Protein AF-A0AA96HN32-F1 (afdb_monomer)

Structure (mmCIF, N/CA/C/O backbone):
data_AF-A0AA96HN32-F1
#
_entry.id   AF-A0AA96HN32-F1
#
loop_
_atom_site.group_PDB
_atom_site.id
_atom_site.type_symbol
_atom_site.label_atom_id
_atom_site.label_alt_id
_atom_site.label_comp_id
_atom_site.label_asym_id
_atom_site.label_entity_id
_atom_site.label_seq_id
_atom_site.pdbx_PDB_ins_code
_atom_site.Cartn_x
_atom_site.Cartn_y
_atom_site.Cartn_z
_atom_site.occupancy
_atom_site.B_iso_or_equiv
_atom_site.auth_seq_id
_atom_site.auth_comp_id
_atom_site.auth_asym_id
_atom_site.auth_atom_id
_atom_site.pdbx_PDB_model_num
ATOM 1 N N . MET A 1 1 ? -43.476 42.395 48.789 1.00 44.59 1 MET A N 1
ATOM 2 C CA . MET A 1 1 ? -43.349 41.386 47.715 1.00 44.59 1 MET A CA 1
ATOM 3 C C . MET A 1 1 ? -42.045 40.641 47.962 1.00 44.59 1 MET A C 1
ATOM 5 O O . MET A 1 1 ? -41.005 41.231 47.731 1.00 44.59 1 MET A O 1
ATOM 9 N N . ASN A 1 2 ? -42.075 39.428 48.529 1.00 47.81 2 ASN A N 1
ATOM 10 C CA . ASN A 1 2 ? -40.858 38.637 48.766 1.00 47.81 2 ASN A CA 1
ATOM 11 C C . ASN A 1 2 ? -40.784 37.520 47.726 1.00 47.81 2 ASN A C 1
ATOM 13 O O . ASN A 1 2 ? -41.594 36.593 47.750 1.00 47.81 2 ASN A O 1
ATOM 17 N N . SER A 1 3 ? -39.818 37.618 46.816 1.00 58.84 3 SER A N 1
ATOM 18 C CA . SER A 1 3 ? -39.415 36.525 45.941 1.00 58.84 3 SER A CA 1
ATOM 19 C C . SER A 1 3 ? -38.747 35.440 46.789 1.00 58.84 3 SER A C 1
ATOM 21 O O . SER A 1 3 ? -37.700 35.650 47.400 1.00 58.84 3 SER A O 1
ATOM 23 N N . LYS A 1 4 ? -39.367 34.258 46.864 1.00 61.22 4 LYS A N 1
ATOM 24 C CA . LYS A 1 4 ? -38.695 33.054 47.363 1.00 61.22 4 LYS A CA 1
ATOM 25 C C . LYS A 1 4 ? -37.708 32.608 46.290 1.00 61.22 4 LYS A C 1
ATOM 27 O O . LYS A 1 4 ? -38.095 31.937 45.338 1.00 61.22 4 LYS A O 1
ATOM 32 N N . ASN A 1 5 ? -36.444 32.978 46.453 1.00 60.56 5 ASN A N 1
ATOM 33 C CA . ASN A 1 5 ? -35.358 32.385 45.686 1.00 60.56 5 ASN A CA 1
ATOM 34 C C . ASN A 1 5 ? -35.260 30.908 46.096 1.00 60.56 5 ASN A C 1
ATOM 36 O O . ASN A 1 5 ? -34.817 30.586 47.197 1.00 60.56 5 ASN A O 1
ATOM 40 N N . ARG A 1 6 ? -35.757 30.010 45.241 1.00 69.50 6 ARG A N 1
ATOM 41 C CA . ARG A 1 6 ? -35.546 28.567 45.381 1.00 69.50 6 ARG A CA 1
ATOM 42 C C . ARG A 1 6 ? -34.129 28.290 44.888 1.00 69.50 6 ARG A C 1
ATOM 44 O O . ARG A 1 6 ? -33.889 28.313 43.688 1.00 69.50 6 ARG A O 1
ATOM 51 N N . GLY A 1 7 ? -33.193 28.134 45.820 1.00 70.44 7 GLY A N 1
ATOM 52 C CA . GLY A 1 7 ? -31.840 27.678 45.509 1.00 70.44 7 GLY A CA 1
ATOM 53 C C . GLY A 1 7 ? -31.858 26.223 45.042 1.00 70.44 7 GLY A C 1
ATOM 54 O O . GLY A 1 7 ? -32.668 25.431 45.531 1.00 70.44 7 GLY A O 1
ATOM 55 N N . PHE A 1 8 ? -30.983 25.904 44.090 1.00 75.19 8 PHE A N 1
ATOM 56 C CA . PHE A 1 8 ? -30.781 24.553 43.571 1.00 75.19 8 PHE A CA 1
ATOM 57 C C . PHE A 1 8 ? -30.409 23.584 44.694 1.00 75.19 8 PHE A C 1
ATOM 59 O O . PHE A 1 8 ? -29.666 23.928 45.618 1.00 75.19 8 PHE A O 1
ATOM 66 N N . THR A 1 9 ? -30.949 22.370 44.628 1.00 87.69 9 THR A N 1
ATOM 67 C CA . THR A 1 9 ? -30.648 21.333 45.621 1.00 87.69 9 THR A CA 1
ATOM 68 C C . THR A 1 9 ? -29.316 20.653 45.298 1.00 87.69 9 THR A C 1
ATOM 70 O O . THR A 1 9 ? -28.934 20.529 44.137 1.00 87.69 9 THR A O 1
ATOM 73 N N . LEU A 1 10 ? -28.606 20.171 46.323 1.00 87.62 10 LEU A N 1
ATOM 74 C CA . LEU A 1 10 ? -27.352 19.418 46.155 1.00 87.62 10 LEU A CA 1
ATOM 75 C C . LEU A 1 10 ? -27.511 18.206 45.222 1.00 87.62 10 LEU A C 1
ATOM 77 O O . LEU A 1 10 ? -26.623 17.922 44.425 1.00 87.62 10 LEU A O 1
ATOM 81 N N . ILE A 1 11 ? -28.656 17.521 45.295 1.00 89.19 11 ILE A N 1
ATOM 82 C CA . ILE A 1 11 ? -28.941 16.357 44.449 1.00 89.19 11 ILE A CA 1
ATOM 83 C C . ILE A 1 11 ? -29.120 16.742 42.974 1.00 89.19 11 ILE A C 1
ATOM 85 O O . ILE A 1 11 ? -28.732 15.987 42.095 1.00 89.19 11 ILE A O 1
ATOM 89 N N . GLU A 1 12 ? -29.646 17.931 42.690 1.00 89.50 12 GLU A N 1
ATOM 90 C CA . GLU A 1 12 ? -29.871 18.422 41.328 1.00 89.50 12 GLU A CA 1
ATOM 91 C C . GLU A 1 12 ? -28.551 18.753 40.631 1.00 89.50 12 GLU A C 1
ATOM 93 O O . GLU A 1 12 ? -28.339 18.346 39.494 1.00 89.50 12 GLU A O 1
ATOM 98 N N . ILE A 1 13 ? -27.615 19.384 41.348 1.00 89.56 13 ILE A N 1
ATOM 99 C CA . ILE A 1 13 ? -26.257 19.602 40.834 1.00 89.56 13 ILE A CA 1
ATOM 100 C C . ILE A 1 13 ? -25.536 18.266 40.614 1.00 89.56 13 ILE A C 1
ATOM 102 O O . ILE A 1 13 ? -24.881 18.094 39.590 1.00 89.56 13 ILE A O 1
ATOM 106 N N . LEU A 1 14 ? -25.698 17.292 41.516 1.00 91.12 14 LEU A N 1
ATOM 107 C CA . LEU A 1 14 ? -25.101 15.964 41.353 1.00 91.12 14 LEU A CA 1
ATOM 108 C C . LEU A 1 14 ? -25.643 15.240 40.109 1.00 91.12 14 LEU A C 1
ATOM 110 O O . LEU A 1 14 ? -24.867 14.710 39.321 1.00 91.12 14 LEU A O 1
ATOM 114 N N . VAL A 1 15 ? -26.961 15.250 39.903 1.00 92.75 15 VAL A N 1
ATOM 115 C CA . VAL A 1 15 ? -27.600 14.614 38.740 1.00 92.75 15 VAL A CA 1
ATOM 116 C C . VAL A 1 15 ? -27.176 15.289 37.439 1.00 92.75 15 VAL A C 1
ATOM 118 O O . VAL A 1 15 ? -26.865 14.597 36.475 1.00 92.75 15 VAL A O 1
ATOM 121 N N . VAL A 1 16 ? -27.094 16.621 37.411 1.00 93.12 16 VAL A N 1
ATOM 122 C CA . VAL A 1 16 ? -26.610 17.357 36.235 1.00 93.12 16 VAL A CA 1
ATOM 123 C C . VAL A 1 16 ? -25.165 16.978 35.913 1.00 93.12 16 VAL A C 1
ATOM 125 O O . VAL A 1 16 ? -24.865 16.699 34.757 1.00 93.12 16 VAL A O 1
ATOM 128 N N . LEU A 1 17 ? -24.285 16.894 36.915 1.00 91.81 17 LEU A N 1
ATOM 129 C CA . LEU A 1 17 ? -22.895 16.476 36.707 1.00 91.81 17 LEU A CA 1
ATOM 130 C C . LEU A 1 17 ? -22.789 15.036 36.192 1.00 91.81 17 LEU A C 1
ATOM 132 O O . LEU A 1 17 ? -21.972 14.768 35.317 1.00 91.81 17 LEU A O 1
ATOM 136 N N . VAL A 1 18 ? -23.633 14.123 36.680 1.00 92.81 18 VAL A N 1
ATOM 137 C CA . VAL A 1 18 ? -23.678 12.736 36.192 1.00 92.81 18 VAL A CA 1
ATOM 138 C C . VAL A 1 18 ? -24.172 12.675 34.747 1.00 92.81 18 VAL A C 1
ATOM 140 O O . VAL A 1 18 ? -23.552 12.009 33.926 1.00 92.81 18 VAL A O 1
ATOM 143 N N . ILE A 1 19 ? -25.245 13.393 34.406 1.00 92.25 19 ILE A N 1
ATOM 144 C CA . ILE A 1 19 ? -25.786 13.408 33.039 1.00 92.25 19 ILE A CA 1
ATOM 145 C C . ILE A 1 19 ? -24.780 14.032 32.069 1.00 92.25 19 ILE A C 1
ATOM 147 O O . ILE A 1 19 ? -24.554 13.474 31.001 1.00 92.25 19 ILE A O 1
ATOM 151 N N . VAL A 1 20 ? -24.140 15.145 32.441 1.00 87.31 20 VAL A N 1
ATOM 152 C CA . VAL A 1 20 ? -23.091 15.772 31.623 1.00 87.31 20 VAL A CA 1
ATOM 153 C C . VAL A 1 20 ? -21.888 14.838 31.487 1.00 87.31 20 VAL A C 1
ATOM 155 O O . VAL A 1 20 ? -21.374 14.688 30.386 1.00 87.31 20 VAL A O 1
ATOM 158 N N . GLY A 1 21 ? -21.479 14.152 32.558 1.00 81.88 21 GLY A N 1
ATOM 159 C CA . GLY A 1 21 ? -20.391 13.173 32.511 1.00 81.88 21 GLY A CA 1
ATOM 160 C C . GLY A 1 21 ? -20.678 11.999 31.572 1.00 81.88 21 GLY A C 1
ATOM 161 O O . GLY A 1 21 ? -19.826 11.642 30.765 1.00 81.88 21 GLY A O 1
ATOM 162 N N . ILE A 1 22 ? -21.891 11.440 31.620 1.00 85.50 22 ILE A N 1
ATOM 163 C CA . ILE A 1 22 ? -22.312 10.350 30.727 1.00 85.50 22 ILE A CA 1
ATOM 164 C C . ILE A 1 22 ? -22.452 10.851 29.282 1.00 85.50 22 ILE A C 1
ATOM 166 O O . ILE A 1 22 ? -22.028 10.164 28.358 1.00 85.50 22 ILE A O 1
ATOM 170 N N . ALA A 1 23 ? -23.005 12.050 29.075 1.00 78.19 23 ALA A N 1
ATOM 171 C CA . ALA A 1 23 ? -23.177 12.628 27.745 1.00 78.19 23 ALA A CA 1
ATOM 1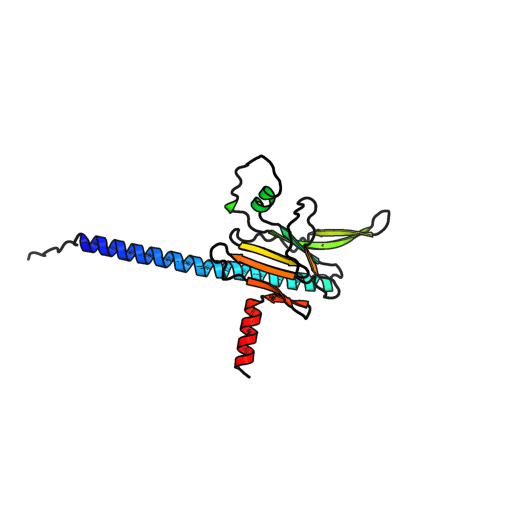72 C C . ALA A 1 23 ? -21.832 12.941 27.070 1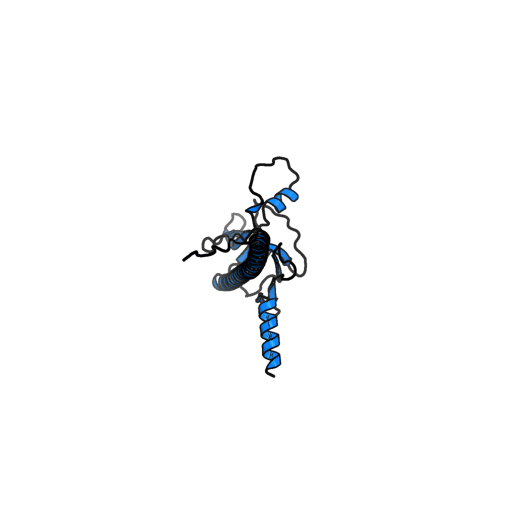.00 78.19 23 ALA A C 1
ATOM 174 O O . ALA A 1 23 ? -21.655 12.634 25.896 1.00 78.19 23 ALA A O 1
ATOM 175 N N . VAL A 1 24 ? -20.874 13.504 27.814 1.00 74.88 24 VAL A N 1
ATOM 176 C CA . VAL A 1 24 ? -19.521 13.784 27.311 1.00 74.88 24 VAL A CA 1
ATOM 177 C C . VAL A 1 24 ? -18.750 12.482 27.080 1.00 74.88 24 VAL A C 1
ATOM 179 O O . VAL A 1 24 ? -18.162 12.317 26.017 1.00 74.88 24 VAL A O 1
ATOM 182 N N . GLY A 1 25 ? -18.807 11.529 28.018 1.00 66.12 25 GLY A N 1
ATOM 183 C CA . GLY A 1 25 ? -18.140 10.231 27.872 1.00 66.12 25 GLY A CA 1
ATOM 184 C C . GLY A 1 25 ? -18.670 9.401 26.696 1.00 66.12 25 GLY A C 1
ATOM 185 O O . GLY A 1 25 ? -17.885 8.792 25.976 1.00 66.12 25 GLY A O 1
ATOM 186 N N . GLY A 1 26 ? -19.986 9.418 26.458 1.00 59.91 26 GLY A N 1
ATOM 187 C CA . GLY A 1 26 ? -20.601 8.743 25.312 1.00 59.91 26 GLY A CA 1
ATOM 188 C C . GLY A 1 26 ? -20.293 9.411 23.968 1.00 59.91 26 GLY A C 1
ATOM 189 O O . GLY A 1 26 ? -20.083 8.716 22.978 1.00 59.91 26 GLY A O 1
ATOM 190 N N . ALA A 1 27 ? -20.215 10.746 23.929 1.00 58.38 27 ALA A N 1
ATOM 191 C CA . ALA A 1 27 ? -19.908 11.485 22.703 1.00 58.38 27 ALA A CA 1
ATOM 192 C C . ALA A 1 27 ? -18.464 11.261 22.218 1.00 58.38 27 ALA A C 1
ATOM 194 O O . ALA A 1 27 ? -18.245 11.115 21.020 1.00 58.38 27 ALA A O 1
ATOM 195 N N . SER A 1 28 ? -17.484 11.185 23.126 1.00 51.72 28 SER A N 1
ATOM 196 C CA . SER A 1 28 ? -16.079 10.953 22.754 1.00 51.72 28 SER A CA 1
ATOM 197 C C . SER A 1 28 ? -15.832 9.566 22.149 1.00 51.72 28 SER A C 1
ATOM 199 O O . SER A 1 28 ? -15.056 9.451 21.206 1.00 51.72 28 SER A O 1
ATOM 201 N N . ALA A 1 29 ? -16.514 8.526 22.640 1.00 53.00 29 ALA A N 1
ATOM 202 C CA . ALA A 1 29 ? -16.377 7.169 22.106 1.00 53.00 29 ALA A CA 1
ATOM 203 C C . ALA A 1 29 ? -16.947 7.030 20.680 1.00 53.00 29 ALA A C 1
ATOM 205 O O . ALA A 1 29 ? -16.361 6.339 19.856 1.00 53.00 29 ALA A O 1
ATOM 206 N N . MET A 1 30 ? -18.049 7.722 20.362 1.00 49.34 30 MET A N 1
ATOM 207 C CA . MET A 1 30 ? -18.636 7.715 19.011 1.00 49.34 30 MET A CA 1
ATOM 208 C C . MET A 1 30 ? -17.793 8.469 17.976 1.00 49.34 30 MET A C 1
ATOM 210 O O . MET A 1 30 ? -17.766 8.070 16.818 1.00 49.34 30 MET A O 1
ATOM 214 N N . ILE A 1 31 ? -17.110 9.545 18.376 1.00 51.44 31 ILE A N 1
ATOM 215 C CA . ILE A 1 31 ? -16.266 10.332 17.464 1.00 51.44 31 ILE A CA 1
ATOM 216 C C . ILE A 1 31 ? -15.002 9.547 17.084 1.00 51.44 31 ILE A C 1
ATOM 218 O O . ILE A 1 31 ? -14.625 9.550 15.923 1.00 51.44 31 ILE A O 1
ATOM 222 N N . SER A 1 32 ? -14.395 8.816 18.026 1.00 53.44 32 SER A N 1
ATOM 223 C CA . SER A 1 32 ? -13.154 8.066 17.771 1.00 53.44 32 SER A CA 1
ATOM 224 C C . SER A 1 32 ? -13.314 6.866 16.826 1.00 53.44 32 SER A C 1
ATOM 226 O O . SER A 1 32 ? -12.342 6.494 16.175 1.00 53.44 32 SER A O 1
ATOM 228 N N . VAL A 1 33 ? -14.489 6.230 16.773 1.00 56.84 33 VAL A N 1
ATOM 229 C CA . VAL A 1 33 ? -14.729 5.059 15.902 1.00 56.84 33 VAL A CA 1
ATOM 230 C C . VAL A 1 33 ? -15.011 5.490 14.459 1.00 56.84 33 VAL A C 1
ATOM 232 O O . VAL A 1 33 ? -14.485 4.899 13.530 1.00 56.84 33 VAL A O 1
ATOM 235 N N . GLY A 1 34 ? -15.776 6.568 14.254 1.00 61.69 34 GLY A N 1
ATOM 236 C CA . GLY A 1 34 ? -16.037 7.071 12.899 1.00 61.69 34 GLY A CA 1
ATOM 237 C C . GLY A 1 34 ? -14.806 7.680 12.216 1.00 61.69 34 GLY A C 1
ATOM 238 O O . GLY A 1 34 ? -14.660 7.556 11.007 1.00 61.69 34 GLY A O 1
ATOM 239 N N . ASP A 1 35 ? -13.922 8.316 12.989 1.00 71.62 35 ASP A N 1
ATOM 240 C CA . ASP A 1 35 ? -12.677 8.917 12.483 1.00 71.62 35 ASP A CA 1
ATOM 241 C C . ASP A 1 35 ? -11.679 7.838 12.027 1.00 71.62 35 ASP A C 1
ATOM 243 O O . ASP A 1 35 ? -11.042 7.964 10.989 1.00 71.62 35 ASP A O 1
ATOM 247 N N . SER A 1 36 ? -11.616 6.720 12.753 1.00 72.44 36 SER A N 1
ATOM 248 C CA . SER A 1 36 ? -10.669 5.637 12.471 1.00 72.44 36 SER A CA 1
ATOM 249 C C . SER A 1 36 ? -11.037 4.779 11.264 1.00 72.44 36 SER A C 1
ATOM 251 O O . SER A 1 36 ? -10.171 4.475 10.446 1.00 72.44 36 SER A O 1
ATOM 253 N N . GLU A 1 37 ? -12.314 4.423 11.104 1.00 80.94 37 GLU A N 1
ATOM 254 C CA . GLU A 1 37 ? -12.792 3.739 9.894 1.00 80.94 37 GLU A CA 1
ATOM 255 C C . GLU A 1 37 ? -12.519 4.594 8.646 1.00 80.94 37 GLU A C 1
ATOM 257 O O . GLU A 1 37 ? -12.086 4.088 7.607 1.00 80.94 37 GLU A O 1
ATOM 262 N N . GLN A 1 38 ? -12.706 5.912 8.769 1.00 85.12 38 GLN A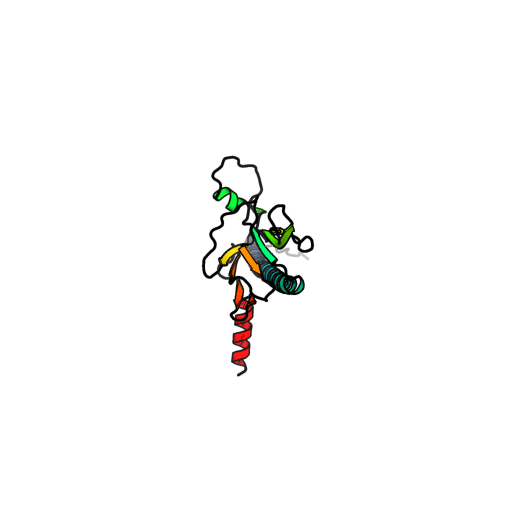 N 1
ATOM 263 C CA . GLN A 1 38 ? -12.395 6.853 7.705 1.00 85.12 38 GLN A CA 1
ATOM 264 C C . GLN A 1 38 ? -10.886 6.923 7.417 1.00 85.12 38 GLN A C 1
ATOM 266 O O . GLN A 1 38 ? -10.505 6.869 6.250 1.00 85.12 38 GLN A O 1
ATOM 271 N N . GLU A 1 39 ? -10.029 6.993 8.439 1.00 86.12 39 GLU A N 1
ATOM 272 C CA . GLU A 1 39 ? -8.568 6.997 8.276 1.00 86.12 39 GLU A CA 1
ATOM 273 C C . GLU A 1 39 ? -8.064 5.744 7.544 1.00 86.12 39 GLU A C 1
ATOM 275 O O . GLU A 1 39 ? -7.287 5.856 6.591 1.00 86.12 39 GLU A O 1
ATOM 280 N N . VAL A 1 40 ? -8.532 4.552 7.933 1.00 92.25 40 VAL A N 1
ATOM 281 C CA . VAL A 1 40 ? -8.173 3.295 7.252 1.00 92.25 40 VAL A CA 1
ATOM 282 C C . VAL A 1 40 ? -8.658 3.314 5.809 1.00 92.25 40 VAL A C 1
ATOM 284 O O . VAL A 1 40 ? -7.885 3.024 4.896 1.00 92.25 40 VAL A O 1
ATOM 287 N N . ALA A 1 41 ? -9.915 3.700 5.577 1.00 93.00 41 ALA A N 1
ATOM 288 C CA . ALA A 1 41 ? -10.469 3.795 4.233 1.00 93.00 41 ALA A CA 1
ATOM 289 C C . ALA A 1 41 ? -9.675 4.774 3.351 1.00 93.00 41 ALA A C 1
ATOM 291 O O . ALA A 1 41 ? -9.468 4.509 2.166 1.00 93.00 41 ALA A O 1
ATOM 292 N N . GLU A 1 42 ? -9.205 5.896 3.898 1.00 93.50 42 GLU A N 1
ATOM 293 C CA . GLU A 1 42 ? -8.343 6.843 3.187 1.00 93.50 42 GLU A CA 1
ATOM 294 C C . GLU A 1 42 ? -7.012 6.193 2.777 1.00 93.50 42 GLU A C 1
ATOM 296 O O . GLU A 1 42 ? -6.621 6.317 1.613 1.00 93.50 42 GLU A O 1
ATOM 301 N N . GLN A 1 43 ? -6.364 5.431 3.669 1.00 95.25 43 GLN A N 1
ATOM 302 C CA . GLN A 1 43 ? -5.124 4.712 3.339 1.00 95.25 43 GLN A CA 1
ATOM 303 C C . GLN A 1 43 ? -5.337 3.606 2.297 1.00 95.25 43 GLN A C 1
ATOM 305 O O . GLN A 1 43 ? -4.545 3.488 1.359 1.00 95.25 43 GLN A O 1
ATOM 310 N N . VAL A 1 44 ? -6.419 2.833 2.414 1.00 97.00 44 VAL A N 1
ATOM 311 C CA . VAL A 1 44 ? -6.759 1.757 1.469 1.00 97.00 44 VAL A CA 1
ATOM 312 C C . VAL A 1 44 ? -7.041 2.326 0.077 1.00 97.00 44 VAL A C 1
ATOM 314 O O . VAL A 1 44 ? -6.496 1.839 -0.916 1.00 97.00 44 VAL A O 1
ATOM 317 N N . ASN A 1 45 ? -7.836 3.398 -0.016 1.00 96.00 45 ASN A N 1
ATOM 318 C CA . ASN A 1 45 ? -8.100 4.067 -1.293 1.00 96.00 45 ASN A CA 1
ATOM 319 C C . ASN A 1 45 ? -6.815 4.645 -1.900 1.00 96.00 45 ASN A C 1
ATOM 321 O O . ASN A 1 45 ? -6.594 4.500 -3.103 1.00 96.00 45 ASN A O 1
ATOM 325 N N . ALA A 1 46 ? -5.968 5.285 -1.088 1.00 95.00 46 ALA A N 1
ATOM 326 C CA . ALA A 1 46 ? -4.714 5.859 -1.558 1.00 95.00 46 ALA A CA 1
ATOM 327 C C . ALA A 1 46 ? -3.773 4.781 -2.112 1.00 95.00 46 ALA A C 1
ATOM 329 O O . ALA A 1 46 ? -3.300 4.916 -3.241 1.00 95.00 46 ALA A O 1
ATOM 330 N N . LEU A 1 47 ? -3.533 3.693 -1.367 1.00 97.00 47 LEU A N 1
ATOM 331 C CA . LEU A 1 47 ? -2.636 2.633 -1.829 1.00 97.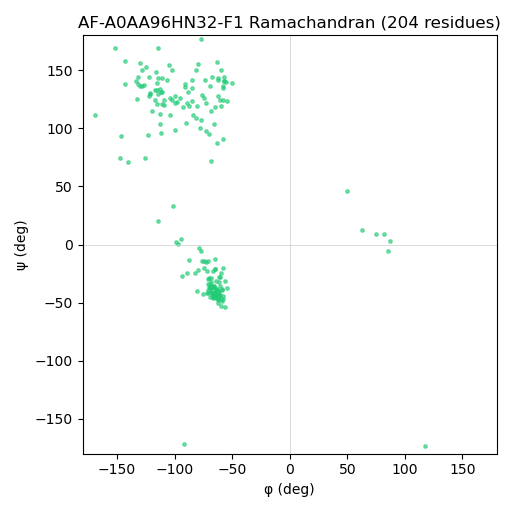00 47 LEU A CA 1
ATOM 332 C C . LEU A 1 47 ? -3.192 1.911 -3.063 1.00 97.00 47 LEU A C 1
ATOM 334 O O . LEU A 1 47 ? -2.419 1.588 -3.965 1.00 97.00 47 LEU A O 1
ATOM 338 N N . THR A 1 48 ? -4.512 1.717 -3.147 1.00 97.19 48 THR A N 1
ATOM 339 C CA . THR A 1 48 ? -5.169 1.162 -4.344 1.00 97.19 48 THR A CA 1
ATOM 340 C C . THR A 1 48 ? -4.899 2.047 -5.562 1.00 97.19 48 THR A C 1
ATOM 342 O O . THR A 1 48 ? -4.344 1.571 -6.549 1.00 97.19 48 THR A O 1
ATOM 345 N N . ALA A 1 49 ? -5.178 3.352 -5.466 1.00 95.75 49 ALA A N 1
ATOM 346 C CA . ALA A 1 49 ? -4.978 4.295 -6.567 1.00 95.75 49 ALA A CA 1
ATOM 347 C C . ALA A 1 49 ? -3.502 4.413 -6.988 1.00 95.75 49 ALA A C 1
ATOM 349 O O . ALA A 1 49 ? -3.194 4.471 -8.179 1.00 95.75 49 ALA A O 1
ATOM 350 N N . TYR A 1 50 ? -2.567 4.418 -6.032 1.00 96.19 50 TYR A N 1
ATOM 351 C CA . TYR A 1 50 ? -1.139 4.407 -6.355 1.00 96.19 50 TYR A CA 1
ATOM 352 C C . TYR A 1 50 ? -0.697 3.100 -7.017 1.00 96.19 50 TYR A C 1
ATOM 354 O O . TYR A 1 50 ? 0.141 3.141 -7.915 1.00 96.19 50 TYR A O 1
ATOM 362 N N . SER A 1 51 ? -1.269 1.963 -6.617 1.00 97.00 51 SER A N 1
ATOM 363 C CA . SER A 1 51 ? -0.980 0.659 -7.225 1.00 97.00 51 SER A CA 1
ATOM 364 C C . SER A 1 51 ? -1.498 0.572 -8.655 1.00 97.00 51 SER A C 1
ATOM 366 O O . SER A 1 51 ? -0.770 0.125 -9.539 1.00 97.00 51 SER A O 1
ATOM 368 N N . GLU A 1 52 ? -2.715 1.053 -8.908 1.00 95.81 52 GLU A N 1
ATOM 369 C CA . GLU A 1 52 ? -3.264 1.180 -10.262 1.00 95.81 52 GLU A CA 1
ATOM 370 C C . GLU A 1 52 ? -2.369 2.077 -11.123 1.00 95.81 52 GLU A C 1
ATOM 372 O O . GLU A 1 52 ? -1.948 1.685 -12.211 1.00 95.81 52 GLU A O 1
ATOM 377 N N . HIS A 1 53 ? -1.986 3.247 -10.601 1.00 95.75 53 HIS A N 1
ATOM 378 C CA . HIS A 1 53 ? -1.096 4.161 -11.308 1.00 95.75 53 HIS A CA 1
ATOM 379 C C . HIS A 1 53 ? 0.278 3.538 -11.601 1.00 95.75 53 HIS A C 1
ATOM 381 O O . HIS A 1 53 ? 0.815 3.699 -12.697 1.00 95.75 53 HIS A O 1
ATOM 387 N N . ALA A 1 54 ? 0.848 2.799 -10.650 1.00 95.81 54 ALA A N 1
ATOM 388 C CA . ALA A 1 54 ? 2.099 2.075 -10.836 1.00 95.81 54 ALA A CA 1
ATOM 389 C C . ALA A 1 54 ? 1.980 0.983 -11.909 1.00 95.81 54 ALA A C 1
ATOM 391 O O . ALA A 1 54 ? 2.881 0.843 -12.737 1.00 95.81 54 ALA A O 1
ATOM 392 N N . ALA A 1 55 ? 0.867 0.246 -11.947 1.00 95.94 55 ALA A N 1
ATOM 393 C CA . ALA A 1 55 ? 0.601 -0.742 -12.988 1.00 95.94 55 ALA A CA 1
ATOM 394 C C . ALA A 1 55 ? 0.516 -0.091 -14.380 1.00 95.94 55 ALA A C 1
ATOM 396 O O . ALA A 1 55 ? 1.172 -0.541 -15.322 1.00 95.94 55 ALA A O 1
ATOM 397 N N . GLU A 1 56 ? -0.221 1.016 -14.504 1.00 95.62 56 GLU A N 1
ATOM 398 C CA . GLU A 1 56 ? -0.305 1.794 -15.745 1.00 95.62 56 GLU A CA 1
ATOM 399 C C . GLU A 1 56 ? 1.068 2.303 -16.188 1.00 95.62 56 GLU A C 1
ATOM 401 O O . GLU A 1 56 ? 1.455 2.167 -17.352 1.00 95.62 56 GLU A O 1
ATOM 406 N N . MET A 1 57 ? 1.832 2.872 -15.257 1.00 94.94 57 MET A N 1
ATOM 407 C CA . MET A 1 57 ? 3.160 3.400 -15.534 1.00 94.94 57 MET A CA 1
ATOM 408 C C . MET A 1 57 ? 4.137 2.301 -15.949 1.00 94.94 57 MET A C 1
ATOM 410 O O . MET A 1 57 ? 4.931 2.537 -16.861 1.00 94.94 57 MET A O 1
ATOM 414 N N . ALA A 1 58 ? 4.064 1.100 -15.368 1.00 96.00 58 ALA A N 1
ATOM 415 C CA . ALA A 1 58 ? 4.888 -0.034 -15.786 1.00 96.00 58 ALA A CA 1
ATOM 416 C C . ALA A 1 58 ? 4.633 -0.412 -17.256 1.00 96.00 58 ALA A C 1
ATOM 418 O O . ALA A 1 58 ? 5.571 -0.606 -18.035 1.00 96.00 58 ALA A O 1
ATOM 419 N N . VAL A 1 59 ? 3.361 -0.432 -17.666 1.00 95.94 59 VAL A N 1
ATOM 420 C CA . VAL A 1 59 ? 2.949 -0.681 -19.057 1.00 95.94 59 VAL A CA 1
ATOM 421 C C . VAL A 1 59 ? 3.411 0.446 -19.990 1.00 95.94 59 VAL A C 1
ATOM 423 O O . VAL A 1 59 ? 3.954 0.183 -21.063 1.00 95.94 59 VAL A O 1
ATOM 426 N N . ILE A 1 60 ? 3.225 1.709 -19.591 1.00 95.06 60 ILE A N 1
ATOM 427 C CA . ILE A 1 60 ? 3.570 2.889 -20.403 1.00 95.06 60 ILE A CA 1
ATOM 428 C C . ILE A 1 60 ? 5.084 3.011 -20.605 1.00 95.06 60 ILE A C 1
ATOM 430 O O . ILE A 1 60 ? 5.544 3.317 -21.708 1.00 95.06 60 ILE A O 1
ATOM 434 N N . THR A 1 61 ? 5.859 2.821 -19.539 1.00 92.56 61 THR A N 1
ATOM 435 C CA . THR A 1 61 ? 7.315 3.019 -19.550 1.00 92.56 61 THR A CA 1
ATOM 436 C C . THR A 1 61 ? 8.065 1.813 -20.098 1.00 92.56 61 THR A C 1
ATOM 438 O O . THR A 1 61 ? 9.177 1.967 -20.602 1.00 92.56 61 THR A O 1
ATOM 441 N N . GLY A 1 62 ? 7.468 0.620 -20.032 1.00 93.69 62 GLY A N 1
ATOM 442 C CA . GLY A 1 62 ? 8.168 -0.618 -20.346 1.00 93.69 62 GLY A CA 1
ATOM 443 C C . GLY A 1 62 ? 9.135 -1.067 -19.243 1.00 93.69 62 GLY A C 1
ATOM 444 O O . GLY A 1 62 ? 9.918 -1.989 -19.477 1.00 93.69 62 GLY A O 1
ATOM 445 N N . GLU A 1 63 ? 9.112 -0.428 -18.069 1.00 93.56 63 GLU A N 1
ATOM 446 C CA . GLU A 1 63 ? 9.971 -0.736 -16.923 1.00 93.56 63 GLU A CA 1
ATOM 447 C C . GLU A 1 63 ? 9.122 -1.308 -15.775 1.00 93.56 63 GLU A C 1
ATOM 449 O O . GLU A 1 63 ? 8.075 -0.744 -15.463 1.00 93.56 63 GLU A O 1
ATOM 454 N N . PRO A 1 64 ? 9.537 -2.406 -15.118 1.00 96.00 64 PRO A N 1
ATOM 455 C CA . PRO A 1 64 ? 8.859 -2.872 -13.914 1.00 96.00 64 PRO A CA 1
ATOM 456 C C . PRO A 1 64 ? 8.843 -1.799 -12.824 1.00 96.00 64 PRO A C 1
ATOM 458 O O . PRO A 1 64 ? 9.870 -1.168 -12.553 1.00 96.00 64 PRO A O 1
ATOM 461 N N . ILE A 1 65 ? 7.698 -1.639 -12.167 1.00 97.00 65 ILE A N 1
ATOM 462 C CA . ILE A 1 65 ? 7.534 -0.780 -10.991 1.00 97.00 65 ILE A CA 1
ATOM 463 C C . ILE A 1 65 ? 7.296 -1.670 -9.778 1.00 97.00 65 ILE A C 1
ATOM 465 O O . ILE A 1 65 ? 6.672 -2.718 -9.880 1.00 97.00 65 ILE A O 1
ATOM 469 N N . GLY A 1 66 ? 7.838 -1.294 -8.630 1.00 96.56 66 GLY A N 1
ATOM 470 C CA . GLY A 1 66 ? 7.806 -2.088 -7.417 1.00 96.56 66 GLY A CA 1
ATOM 471 C C . GLY A 1 66 ? 7.372 -1.267 -6.214 1.00 96.56 66 GLY A C 1
ATOM 472 O O . GLY A 1 66 ? 7.830 -0.137 -6.031 1.00 96.56 66 GLY A O 1
ATOM 473 N N . LEU A 1 67 ? 6.521 -1.866 -5.386 1.00 96.38 67 LEU A N 1
ATOM 474 C CA . LEU A 1 67 ? 6.111 -1.333 -4.094 1.00 96.38 67 LEU A CA 1
ATOM 475 C C . LEU A 1 67 ? 7.076 -1.827 -3.016 1.00 96.38 67 LEU A C 1
ATOM 477 O O . LEU A 1 67 ? 7.244 -3.031 -2.805 1.00 96.38 67 LEU A O 1
ATOM 481 N N . VAL A 1 68 ? 7.698 -0.884 -2.321 1.00 93.94 68 VAL A N 1
ATOM 482 C CA . VAL A 1 68 ? 8.502 -1.142 -1.128 1.00 93.94 68 VAL A CA 1
ATOM 483 C C . VAL A 1 68 ? 7.649 -0.815 0.090 1.00 93.94 68 VAL A C 1
ATOM 485 O O . VAL A 1 68 ? 7.123 0.291 0.183 1.00 93.94 68 VAL A O 1
ATOM 488 N N . LEU A 1 69 ? 7.557 -1.760 1.025 1.00 92.12 69 LEU A N 1
ATOM 489 C CA . LEU A 1 69 ? 6.909 -1.581 2.323 1.00 92.12 69 LEU A CA 1
ATOM 490 C C . LEU A 1 69 ? 7.968 -1.600 3.421 1.00 92.12 69 LEU A C 1
ATOM 492 O O . LEU A 1 69 ? 8.830 -2.481 3.458 1.00 92.12 69 LEU A O 1
ATOM 496 N N . MET A 1 70 ? 7.908 -0.614 4.305 1.00 88.44 70 MET A N 1
ATOM 497 C CA . MET A 1 70 ? 8.839 -0.434 5.407 1.00 88.44 70 MET A CA 1
ATOM 498 C C . MET A 1 70 ? 8.048 -0.492 6.716 1.00 88.44 70 MET A C 1
ATOM 500 O O . MET A 1 70 ? 7.205 0.378 6.951 1.00 88.44 70 MET A O 1
ATOM 504 N N . PRO A 1 71 ? 8.289 -1.509 7.566 1.00 86.50 71 PRO A N 1
ATOM 505 C CA . PRO A 1 71 ? 7.607 -1.607 8.848 1.00 86.50 71 PRO A CA 1
ATOM 506 C C . PRO A 1 71 ? 7.969 -0.422 9.749 1.00 86.50 71 PRO A C 1
ATOM 508 O O . PRO A 1 71 ? 9.047 0.158 9.586 1.00 86.50 71 PRO A O 1
ATOM 511 N N . PRO A 1 72 ? 7.128 -0.083 10.735 1.00 83.44 72 PRO A N 1
ATOM 512 C CA . PRO A 1 72 ? 7.448 0.961 11.701 1.00 83.44 72 PRO A CA 1
ATOM 513 C C . PRO A 1 72 ? 8.732 0.632 12.481 1.00 83.44 72 PRO A C 1
ATOM 515 O O . PRO A 1 72 ? 9.069 -0.535 12.696 1.00 83.44 72 PRO A O 1
ATOM 518 N N . LYS A 1 73 ? 9.480 1.655 12.920 1.00 68.94 73 LYS A N 1
ATOM 519 C CA . LYS A 1 73 ? 10.831 1.454 13.491 1.00 68.94 73 LYS A CA 1
ATOM 520 C C . LYS A 1 73 ? 10.851 0.596 14.753 1.00 68.94 73 LYS A C 1
ATOM 522 O O . LYS A 1 73 ? 11.803 -0.149 14.937 1.00 68.94 73 LYS A O 1
ATOM 527 N N . TRP A 1 74 ? 9.809 0.637 15.585 1.00 65.94 74 TRP A N 1
ATOM 528 C CA . TRP A 1 74 ? 9.7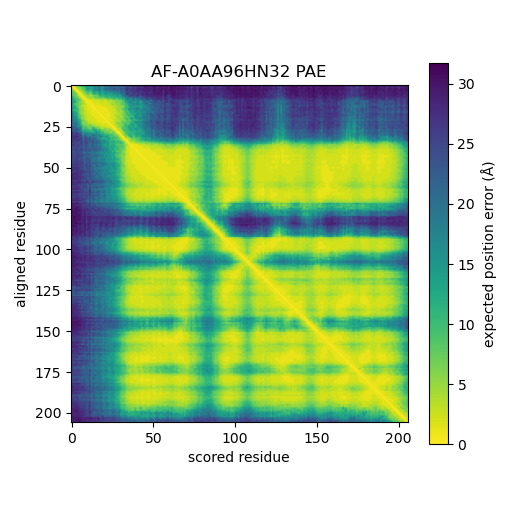28 -0.225 16.771 1.00 65.94 74 TRP A CA 1
ATOM 529 C C . TRP A 1 74 ? 9.737 -1.716 16.396 1.00 65.94 74 TRP A C 1
ATOM 531 O O . TRP A 1 74 ? 10.382 -2.513 17.068 1.00 65.94 74 TRP A O 1
ATOM 541 N N . ARG A 1 75 ? 9.114 -2.085 15.268 1.00 68.25 75 ARG A N 1
ATOM 542 C CA . ARG A 1 75 ? 9.135 -3.453 14.734 1.00 68.25 75 ARG A CA 1
ATOM 543 C C . ARG A 1 75 ? 10.508 -3.829 14.180 1.00 68.25 75 ARG A C 1
ATOM 545 O O . ARG A 1 75 ? 10.883 -4.992 14.223 1.00 68.25 75 ARG A O 1
ATOM 552 N N . GLN A 1 76 ? 11.268 -2.853 13.683 1.00 62.41 76 GLN A N 1
ATOM 553 C CA . GLN A 1 76 ? 12.652 -3.055 13.240 1.00 62.41 76 GLN A CA 1
ATOM 554 C C . GLN A 1 76 ? 13.592 -3.272 14.442 1.00 62.41 76 GLN A C 1
ATOM 556 O O . GLN A 1 76 ? 14.430 -4.168 14.414 1.00 62.41 76 GLN A O 1
ATOM 561 N N . GLU A 1 77 ? 13.414 -2.501 15.520 1.00 60.47 77 GLU A N 1
ATOM 562 C CA . GLU A 1 77 ? 14.202 -2.599 16.760 1.00 60.47 77 GLU A CA 1
ATOM 563 C C . GLU A 1 77 ? 13.908 -3.881 17.563 1.00 60.47 77 GLU A C 1
ATOM 565 O O . GLU A 1 77 ? 14.798 -4.400 18.230 1.00 60.47 77 GLU A O 1
ATOM 570 N N . GLU A 1 78 ? 12.696 -4.446 17.479 1.00 59.06 78 GLU A N 1
ATOM 571 C CA . GLU A 1 78 ? 12.410 -5.789 18.018 1.00 59.06 78 GLU A CA 1
ATOM 572 C C . GLU A 1 78 ? 13.157 -6.907 17.265 1.00 59.06 78 GLU A C 1
ATOM 574 O O . GLU A 1 78 ? 13.381 -7.984 17.822 1.00 59.06 78 GLU A O 1
ATOM 579 N N . MET A 1 79 ? 13.554 -6.660 16.011 1.00 55.84 79 MET A N 1
ATOM 580 C CA . MET A 1 79 ? 14.236 -7.628 15.146 1.00 55.84 79 MET A CA 1
ATOM 581 C C . MET A 1 79 ? 15.770 -7.531 15.201 1.00 55.84 79 MET A C 1
ATOM 583 O O . MET A 1 79 ? 16.450 -8.538 14.990 1.00 55.84 79 MET A O 1
ATOM 587 N N . GLU A 1 80 ? 16.324 -6.356 15.507 1.00 53.56 80 GLU A N 1
ATOM 588 C CA . GLU A 1 80 ? 17.751 -6.150 15.770 1.00 53.56 80 GLU A CA 1
ATOM 589 C C . GLU A 1 80 ? 17.993 -6.099 17.290 1.00 53.56 80 GLU A C 1
ATOM 591 O O . GLU A 1 80 ? 17.797 -5.068 17.926 1.00 53.56 80 GLU A O 1
ATOM 596 N N . GLU A 1 81 ? 18.433 -7.205 17.908 1.00 66.62 81 GLU A N 1
ATOM 597 C CA . GLU A 1 81 ? 18.859 -7.206 19.321 1.00 66.62 81 GLU A CA 1
ATOM 598 C C . GLU A 1 81 ? 20.011 -6.192 19.559 1.00 66.62 81 GLU A C 1
ATOM 600 O O . GLU A 1 81 ? 21.174 -6.566 19.431 1.00 66.62 81 GLU A O 1
ATOM 605 N N . ALA A 1 82 ? 19.740 -4.923 19.911 1.00 50.75 82 ALA A N 1
ATOM 606 C CA . ALA A 1 82 ? 20.747 -3.981 20.445 1.00 50.75 82 ALA A CA 1
ATOM 607 C C . ALA A 1 82 ? 20.126 -2.682 21.010 1.00 50.75 82 ALA A C 1
ATOM 609 O O . ALA A 1 82 ? 19.543 -1.870 20.305 1.00 50.75 82 ALA A O 1
ATOM 610 N N . GLU A 1 83 ? 20.155 -2.448 22.323 1.00 49.81 83 GLU A N 1
ATOM 611 C CA . GLU A 1 83 ? 21.286 -1.903 23.111 1.00 49.81 83 GLU A CA 1
ATOM 612 C C . GLU A 1 83 ? 21.428 -0.371 23.186 1.00 49.81 83 GLU A C 1
ATOM 614 O O . GLU A 1 83 ? 22.177 0.098 24.042 1.00 49.81 83 GLU A O 1
ATOM 619 N N . GLU A 1 84 ? 20.643 0.449 22.481 1.00 51.16 84 GLU A N 1
ATOM 620 C CA . GLU A 1 84 ? 20.637 1.888 22.801 1.00 51.16 84 GLU A CA 1
ATOM 621 C C . GLU A 1 84 ? 19.268 2.544 22.596 1.00 51.16 84 GLU A C 1
ATOM 623 O O . GLU A 1 84 ? 18.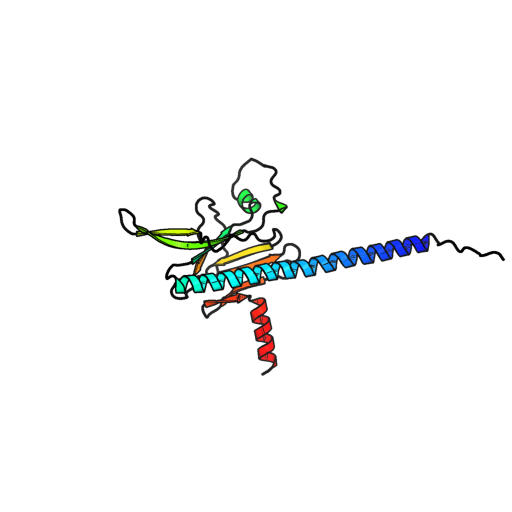933 3.034 21.522 1.00 51.16 84 GLU A O 1
ATOM 628 N N . LYS A 1 85 ? 18.476 2.601 23.678 1.00 47.97 85 LYS A N 1
ATOM 629 C CA . LYS A 1 85 ? 17.256 3.416 23.753 1.00 47.97 85 LYS A CA 1
ATOM 630 C C . LYS A 1 85 ? 17.618 4.897 23.619 1.00 47.97 85 LYS A C 1
ATOM 632 O O . LYS A 1 85 ? 17.814 5.587 24.621 1.00 47.97 85 LYS A O 1
ATOM 637 N N . ARG A 1 86 ? 17.693 5.409 22.392 1.00 50.50 86 ARG A N 1
ATOM 638 C CA . ARG A 1 86 ? 17.420 6.827 22.155 1.00 50.50 86 ARG A CA 1
ATOM 639 C C . ARG A 1 86 ? 15.931 7.047 22.372 1.00 50.50 86 ARG A C 1
ATOM 641 O O . ARG A 1 86 ? 15.115 6.245 21.941 1.00 50.50 86 ARG A O 1
ATOM 648 N N . GLU A 1 87 ? 15.604 8.130 23.063 1.00 52.66 87 GLU A N 1
ATOM 649 C CA . GLU A 1 87 ? 14.241 8.607 23.290 1.00 52.66 87 GLU A CA 1
ATOM 650 C C . GLU A 1 87 ? 13.650 9.091 21.953 1.00 52.66 87 GLU A C 1
ATOM 652 O O . GLU A 1 87 ? 13.572 10.284 21.673 1.00 52.66 87 GLU A O 1
ATOM 657 N N . PHE A 1 88 ? 13.341 8.148 21.065 1.00 52.94 88 PHE A N 1
ATOM 658 C CA . PHE A 1 88 ? 12.456 8.364 19.933 1.00 52.94 88 PHE A CA 1
ATOM 659 C C . PHE A 1 88 ? 11.030 8.160 20.433 1.00 52.94 88 PHE A C 1
ATOM 661 O O . PHE A 1 88 ? 10.761 7.211 21.170 1.00 52.94 88 PHE A O 1
ATOM 668 N N . ASN A 1 89 ? 10.124 9.061 20.056 1.00 54.69 89 ASN A N 1
ATOM 669 C CA . ASN A 1 89 ? 8.706 8.832 20.275 1.00 54.69 89 ASN A CA 1
ATOM 670 C C . ASN A 1 89 ? 8.272 7.714 19.317 1.00 54.69 89 ASN A C 1
ATOM 672 O O . ASN A 1 89 ? 8.068 7.958 18.129 1.00 54.69 89 ASN A O 1
ATOM 676 N N . LEU A 1 90 ? 8.263 6.474 19.809 1.00 53.53 90 LEU A N 1
ATOM 677 C CA . LEU A 1 90 ? 7.904 5.285 19.029 1.00 53.53 90 LEU A CA 1
ATOM 678 C C . LEU A 1 90 ? 6.434 5.327 18.583 1.00 53.53 90 LEU A C 1
ATOM 680 O O . LEU A 1 90 ? 6.093 4.704 17.583 1.00 53.53 90 LEU A O 1
ATOM 684 N N . ASP A 1 91 ? 5.621 6.124 19.281 1.00 55.72 91 ASP A N 1
ATOM 685 C CA . ASP A 1 91 ? 4.189 6.305 19.050 1.00 55.72 91 ASP A CA 1
ATOM 686 C C . ASP A 1 91 ? 3.876 7.093 17.760 1.00 55.72 91 ASP A C 1
ATOM 688 O O . ASP A 1 91 ? 2.741 7.067 17.308 1.00 55.72 91 ASP A O 1
ATOM 692 N N . ASP A 1 92 ? 4.859 7.771 17.146 1.00 61.38 92 ASP A N 1
ATOM 693 C CA . ASP A 1 92 ? 4.656 8.602 15.940 1.00 61.38 92 ASP A CA 1
ATOM 694 C C . ASP A 1 92 ? 5.034 7.886 14.623 1.00 61.38 92 ASP A C 1
ATOM 696 O O . ASP A 1 92 ? 5.027 8.498 13.553 1.00 61.38 92 ASP A O 1
ATOM 700 N N . LEU A 1 93 ? 5.448 6.616 14.674 1.00 71.38 93 LEU A N 1
ATOM 701 C CA . LEU A 1 93 ? 6.011 5.913 13.517 1.00 71.38 93 LEU A CA 1
ATOM 702 C C . LEU A 1 93 ? 5.083 4.793 13.054 1.00 71.38 93 LEU A C 1
ATOM 704 O O . LEU A 1 93 ? 5.060 3.723 13.658 1.00 71.38 93 LEU A O 1
ATOM 708 N N . GLY A 1 94 ? 4.363 5.039 11.961 1.00 87.56 94 GLY A N 1
ATOM 709 C CA . GLY A 1 94 ? 3.612 4.018 11.239 1.00 87.56 94 GLY A CA 1
ATOM 710 C C . GLY A 1 94 ? 4.414 3.368 10.116 1.00 87.56 94 GLY A C 1
ATOM 711 O O . GLY A 1 94 ? 5.625 3.567 9.972 1.00 87.56 94 GLY A O 1
ATOM 712 N N . TRP A 1 95 ? 3.717 2.566 9.320 1.00 91.25 95 TRP A N 1
ATOM 713 C CA . TRP A 1 95 ? 4.256 1.999 8.091 1.00 91.25 95 TRP A CA 1
ATOM 714 C C . TRP A 1 95 ? 4.624 3.088 7.090 1.00 91.25 95 TRP A C 1
ATOM 716 O O . TRP A 1 95 ? 3.903 4.069 6.940 1.00 91.25 95 TRP A O 1
ATOM 726 N N . GLU A 1 96 ? 5.709 2.886 6.353 1.00 91.19 96 GLU A N 1
ATOM 727 C CA . GLU A 1 96 ? 6.046 3.712 5.195 1.00 91.19 96 GLU A CA 1
ATOM 728 C C . GLU A 1 96 ? 5.989 2.855 3.932 1.00 91.19 96 GLU A C 1
ATOM 730 O O . GLU A 1 96 ? 6.448 1.710 3.922 1.00 91.19 96 GLU A O 1
ATOM 735 N N . TYR A 1 97 ? 5.451 3.406 2.849 1.00 93.69 97 TYR A N 1
ATOM 736 C CA . TYR A 1 97 ? 5.554 2.798 1.532 1.00 93.69 97 TYR A CA 1
ATOM 737 C C . TYR A 1 97 ? 6.065 3.778 0.490 1.00 93.69 97 TYR A C 1
ATOM 739 O O . TYR A 1 97 ? 5.844 4.987 0.567 1.00 93.69 97 TYR A O 1
ATOM 747 N N . ARG A 1 98 ? 6.758 3.237 -0.510 1.00 94.25 98 ARG A N 1
ATOM 748 C CA . ARG A 1 98 ? 7.286 4.009 -1.635 1.00 94.25 98 ARG A CA 1
ATOM 749 C C . ARG A 1 98 ? 7.405 3.165 -2.891 1.00 94.25 98 ARG A C 1
ATOM 751 O O . ARG A 1 98 ? 7.340 1.936 -2.847 1.00 94.25 98 ARG A O 1
ATOM 758 N N . TRP A 1 99 ? 7.651 3.852 -3.996 1.00 96.12 99 TRP A N 1
ATOM 759 C CA . TRP A 1 99 ? 7.638 3.274 -5.329 1.00 96.12 99 TRP A CA 1
ATOM 760 C C . TRP A 1 99 ? 9.014 3.352 -5.979 1.00 96.12 99 TRP A C 1
ATOM 762 O O . TRP A 1 99 ? 9.674 4.392 -5.977 1.00 96.12 99 TRP A O 1
ATOM 772 N N . MET A 1 100 ? 9.443 2.234 -6.556 1.00 95.56 100 MET A N 1
ATOM 773 C CA . MET A 1 100 ? 10.705 2.119 -7.280 1.00 95.56 100 MET A CA 1
ATOM 774 C C . MET A 1 100 ? 10.471 1.604 -8.690 1.00 95.56 100 MET A C 1
ATOM 776 O O . MET A 1 100 ? 9.546 0.838 -8.925 1.00 95.56 100 MET A O 1
ATOM 780 N N . LYS A 1 101 ? 11.356 1.950 -9.618 1.00 95.31 101 LYS A N 1
ATOM 781 C CA . LYS A 1 101 ? 11.407 1.363 -10.960 1.00 95.31 101 LYS A CA 1
ATOM 782 C C . LYS A 1 101 ? 12.687 0.569 -11.168 1.00 95.31 101 LYS A C 1
ATOM 784 O O . LYS A 1 101 ? 13.755 0.954 -10.680 1.00 95.31 101 LYS A O 1
ATOM 789 N N . GLU A 1 102 ? 12.591 -0.536 -11.897 1.00 93.31 102 GLU A N 1
ATOM 790 C CA . GLU A 1 102 ? 13.751 -1.316 -12.311 1.00 93.31 102 GLU A CA 1
ATOM 791 C C . GLU A 1 102 ? 14.373 -0.664 -13.550 1.00 93.31 102 GLU A C 1
ATOM 793 O O . GLU A 1 102 ? 13.828 -0.735 -14.648 1.00 93.31 102 GLU A O 1
ATOM 798 N N . THR A 1 103 ? 15.546 -0.051 -13.389 1.00 86.25 103 THR A N 1
ATOM 799 C CA . THR A 1 103 ? 16.274 0.565 -14.500 1.00 86.25 103 THR A CA 1
ATOM 800 C C . THR A 1 103 ? 17.497 -0.255 -14.906 1.00 86.25 103 THR A C 1
ATOM 802 O O . THR A 1 103 ? 18.225 -0.815 -14.075 1.00 86.25 103 THR A O 1
ATOM 805 N N . GLY A 1 104 ? 17.741 -0.324 -16.215 1.00 83.81 104 GLY A N 1
ATOM 806 C CA . GLY A 1 104 ? 18.926 -0.947 -16.791 1.00 83.81 104 GLY A CA 1
ATOM 807 C C . GLY A 1 104 ? 20.109 0.019 -16.819 1.00 83.81 104 GLY A C 1
ATOM 808 O O . GLY A 1 104 ? 20.144 0.952 -17.616 1.00 83.81 104 GLY A O 1
ATOM 809 N N . VAL A 1 105 ? 21.130 -0.240 -16.010 1.00 79.44 105 VAL A N 1
ATOM 810 C CA . VAL A 1 105 ? 22.373 0.536 -15.985 1.00 79.44 105 VAL A CA 1
ATOM 811 C C . VAL A 1 105 ? 23.450 -0.190 -16.787 1.00 79.44 105 VAL A C 1
ATOM 813 O O . VAL A 1 105 ? 23.819 -1.326 -16.484 1.00 79.44 105 VAL A O 1
ATOM 816 N N . ALA A 1 106 ? 23.993 0.467 -17.813 1.00 83.12 106 ALA A N 1
ATOM 817 C CA . ALA A 1 106 ? 25.100 -0.080 -18.592 1.00 83.12 106 ALA A CA 1
ATOM 818 C C . ALA A 1 106 ? 26.363 -0.218 -17.721 1.00 83.12 106 ALA A C 1
ATOM 820 O O . ALA A 1 106 ? 26.902 0.767 -17.218 1.00 83.12 106 ALA A O 1
ATOM 821 N N . GLY A 1 107 ? 26.843 -1.448 -17.553 1.00 81.88 107 GLY A N 1
ATOM 822 C CA . GLY A 1 107 ? 28.065 -1.782 -16.831 1.00 81.88 107 GLY A CA 1
ATOM 823 C C . GLY A 1 107 ? 29.145 -2.364 -17.743 1.00 81.88 107 GLY A C 1
ATOM 824 O O . GLY A 1 107 ? 28.900 -2.742 -18.888 1.00 81.88 107 GLY A O 1
ATOM 825 N N . ALA A 1 108 ? 30.363 -2.489 -17.206 1.00 78.25 108 ALA A N 1
ATOM 826 C CA . ALA A 1 108 ? 31.517 -3.025 -17.936 1.00 78.25 108 ALA A CA 1
ATOM 827 C C . ALA A 1 108 ? 31.316 -4.468 -18.449 1.00 78.25 108 ALA A C 1
ATOM 829 O O . ALA A 1 108 ? 31.935 -4.852 -19.437 1.00 78.25 108 ALA A O 1
ATOM 830 N N . ASN A 1 109 ? 30.433 -5.242 -17.803 1.00 84.75 109 ASN A N 1
ATOM 831 C CA . ASN A 1 109 ? 30.144 -6.645 -18.124 1.00 84.75 109 ASN A CA 1
ATOM 832 C C . ASN A 1 109 ? 28.706 -6.864 -18.643 1.00 84.75 109 ASN A C 1
ATOM 834 O O . ASN A 1 109 ? 28.199 -7.981 -18.579 1.00 84.75 109 ASN A O 1
ATOM 838 N N . GLY A 1 110 ? 28.042 -5.813 -19.136 1.00 83.62 110 GLY A N 1
ATOM 839 C CA . GLY A 1 110 ? 26.649 -5.854 -19.598 1.00 83.62 110 GLY A CA 1
ATOM 840 C C . GLY A 1 110 ? 25.727 -4.941 -18.789 1.00 83.62 110 GLY A C 1
ATOM 841 O O . GLY A 1 110 ? 26.186 -4.155 -17.962 1.00 83.62 110 GLY A O 1
ATOM 842 N N . THR A 1 111 ? 24.422 -5.020 -19.044 1.00 82.06 111 THR A N 1
ATOM 843 C CA . THR A 1 111 ? 23.414 -4.205 -18.351 1.00 82.06 111 THR A CA 1
ATOM 844 C C . THR A 1 111 ? 23.092 -4.811 -16.988 1.00 82.06 111 THR A C 1
ATOM 846 O O . THR A 1 111 ? 22.615 -5.942 -16.909 1.00 82.06 111 THR A O 1
ATOM 849 N N . MET A 1 112 ? 23.343 -4.062 -15.917 1.00 82.56 112 MET A N 1
ATOM 850 C CA . MET A 1 112 ? 22.908 -4.402 -14.564 1.00 82.56 112 MET A CA 1
ATOM 851 C C . MET A 1 112 ? 21.539 -3.785 -14.313 1.00 82.56 112 MET A C 1
ATOM 853 O O . MET A 1 112 ? 21.328 -2.620 -14.635 1.00 82.56 112 MET A O 1
ATOM 857 N N . ARG A 1 113 ? 20.617 -4.546 -13.731 1.00 84.81 113 ARG A N 1
ATOM 858 C CA . ARG A 1 113 ? 19.316 -4.017 -13.325 1.00 84.81 113 ARG A CA 1
ATOM 859 C C . ARG A 1 113 ? 19.382 -3.524 -11.889 1.00 84.81 113 ARG A C 1
ATOM 861 O O . ARG A 1 113 ? 20.025 -4.161 -11.051 1.00 84.81 113 ARG A O 1
ATOM 868 N N . ARG A 1 114 ? 18.768 -2.377 -11.620 1.00 88.56 114 ARG A N 1
ATOM 869 C CA . ARG A 1 114 ? 18.735 -1.774 -10.289 1.00 88.56 114 ARG A CA 1
ATOM 870 C C . ARG A 1 114 ? 17.385 -1.121 -10.039 1.00 88.56 114 ARG A C 1
ATOM 872 O O . ARG A 1 114 ? 16.885 -0.408 -10.900 1.00 88.56 114 ARG A O 1
ATOM 879 N N . TRP A 1 115 ? 16.866 -1.309 -8.833 1.00 91.75 115 TRP A N 1
ATOM 880 C CA . TRP A 1 115 ? 15.727 -0.557 -8.322 1.00 91.75 115 TRP A CA 1
ATOM 881 C C . TRP A 1 115 ? 16.158 0.852 -7.909 1.00 91.75 115 TRP A C 1
ATOM 883 O O . TRP A 1 115 ? 17.154 1.027 -7.197 1.00 91.75 115 TRP A O 1
ATOM 893 N N . VAL A 1 116 ? 15.439 1.850 -8.411 1.00 92.12 116 VAL A N 1
ATOM 894 C CA . VAL A 1 116 ? 15.665 3.275 -8.141 1.00 92.12 116 VAL A CA 1
ATOM 895 C C . VAL A 1 116 ? 14.324 3.919 -7.810 1.00 92.12 116 VAL A C 1
ATOM 897 O O . VAL A 1 116 ? 13.326 3.579 -8.441 1.00 92.12 116 VAL A O 1
ATOM 900 N N . ASP A 1 117 ? 14.302 4.832 -6.840 1.00 92.75 117 ASP A N 1
ATOM 901 C CA . ASP A 1 117 ? 13.095 5.577 -6.471 1.00 92.75 117 ASP A CA 1
ATOM 902 C C . ASP A 1 117 ? 12.497 6.335 -7.666 1.00 92.75 117 ASP A C 1
ATOM 904 O O . ASP A 1 117 ? 13.215 6.841 -8.537 1.00 92.75 117 ASP A O 1
ATOM 908 N N . ILE A 1 118 ? 11.168 6.404 -7.696 1.00 93.25 118 ILE A N 1
ATOM 909 C CA . ILE A 1 118 ? 10.413 7.237 -8.633 1.00 93.25 118 ILE A CA 1
ATOM 910 C C . ILE A 1 118 ? 10.209 8.599 -7.963 1.00 93.25 118 ILE A C 1
ATOM 912 O O . ILE A 1 118 ? 9.398 8.720 -7.053 1.00 93.25 118 ILE A O 1
ATOM 916 N N . GLU A 1 119 ? 10.961 9.620 -8.386 1.00 88.81 119 GLU A N 1
ATOM 917 C CA . GLU A 1 119 ? 10.960 10.947 -7.741 1.00 88.81 119 GLU A CA 1
ATOM 918 C C . GLU A 1 119 ? 9.582 11.626 -7.753 1.00 88.81 119 GLU A C 1
ATOM 920 O O . GLU A 1 119 ? 9.275 12.418 -6.868 1.00 88.81 119 GLU A O 1
ATOM 925 N N . GLU A 1 120 ? 8.744 11.316 -8.743 1.00 89.44 120 GLU A N 1
ATOM 926 C CA . GLU A 1 120 ? 7.390 11.852 -8.871 1.00 89.44 120 GLU A CA 1
ATOM 927 C C . GLU A 1 120 ? 6.389 11.241 -7.875 1.00 89.44 120 GLU A C 1
ATOM 929 O O . GLU A 1 120 ? 5.296 11.782 -7.704 1.00 89.44 120 GLU A O 1
ATOM 934 N N . MET A 1 121 ? 6.743 10.125 -7.228 1.00 89.56 121 MET A N 1
ATOM 935 C CA . MET A 1 121 ? 5.909 9.425 -6.251 1.00 89.56 121 MET A CA 1
ATOM 936 C C . MET A 1 121 ? 6.542 9.547 -4.865 1.00 89.56 121 MET A C 1
ATOM 938 O O . MET A 1 121 ? 7.435 8.781 -4.500 1.00 89.56 121 MET A O 1
ATOM 942 N N . GLU A 1 122 ? 6.077 10.529 -4.091 1.00 89.00 122 GLU A N 1
ATOM 943 C CA . GLU A 1 122 ? 6.583 10.750 -2.736 1.00 89.00 122 GLU A CA 1
ATOM 944 C C . GLU A 1 122 ? 6.295 9.538 -1.827 1.00 89.00 122 GLU A C 1
ATOM 946 O O . GLU A 1 122 ? 5.221 8.935 -1.927 1.00 89.00 122 GLU A O 1
ATOM 951 N N . PRO A 1 123 ? 7.229 9.173 -0.928 1.00 90.44 123 PRO A N 1
ATOM 952 C CA . PRO A 1 123 ? 6.963 8.187 0.110 1.00 90.44 123 PRO A CA 1
ATOM 953 C C . PRO A 1 123 ? 5.779 8.605 0.982 1.00 90.44 123 PRO A C 1
ATOM 955 O O . PRO A 1 123 ? 5.645 9.776 1.347 1.00 90.44 123 PRO A O 1
ATOM 958 N N . VAL A 1 124 ? 4.949 7.638 1.357 1.00 91.31 124 VAL A N 1
ATOM 959 C CA . VAL A 1 124 ? 3.770 7.862 2.196 1.00 91.31 124 VAL A CA 1
ATOM 960 C C . VAL A 1 124 ? 3.957 7.150 3.524 1.00 91.31 124 VAL A C 1
ATOM 962 O O . VAL A 1 124 ? 4.271 5.961 3.559 1.00 91.31 124 VAL A O 1
ATOM 965 N N . VAL A 1 125 ? 3.736 7.886 4.612 1.00 90.88 125 VAL A N 1
ATOM 966 C CA . VAL A 1 125 ? 3.730 7.358 5.979 1.00 90.88 125 VAL A CA 1
ATOM 967 C C . VAL A 1 125 ? 2.283 7.214 6.433 1.00 90.88 125 VAL A C 1
ATOM 969 O O . VAL A 1 125 ? 1.521 8.180 6.396 1.00 90.88 125 VAL A O 1
ATOM 972 N N . MET A 1 126 ? 1.912 6.008 6.843 1.00 91.56 126 MET A N 1
ATOM 973 C CA . MET A 1 126 ? 0.597 5.697 7.391 1.00 91.56 126 MET A CA 1
ATOM 974 C C . MET A 1 126 ? 0.500 6.130 8.863 1.00 91.56 126 MET A C 1
ATOM 976 O O . MET A 1 126 ? 1.524 6.182 9.554 1.00 91.56 126 MET A O 1
ATOM 980 N N . PRO A 1 127 ? -0.719 6.400 9.365 1.00 89.44 127 PRO A N 1
ATOM 981 C CA . PRO A 1 127 ? -0.974 6.519 10.796 1.00 89.44 127 PRO A CA 1
ATOM 982 C C . PRO A 1 127 ? -0.401 5.325 11.585 1.00 89.44 127 PRO A C 1
ATOM 984 O O . PRO A 1 127 ? -0.510 4.186 11.122 1.00 89.44 127 PRO A O 1
ATOM 987 N N . PRO A 1 128 ? 0.215 5.556 12.757 1.00 87.19 128 PRO A N 1
ATOM 988 C CA . PRO A 1 128 ? 0.850 4.507 13.557 1.00 87.19 128 PRO A CA 1
ATOM 989 C C . PRO A 1 128 ? -0.129 3.466 14.109 1.00 87.19 128 PRO A C 1
ATOM 991 O O . PRO A 1 128 ? 0.291 2.358 14.420 1.00 87.19 128 PRO A O 1
ATOM 994 N N . GLU A 1 129 ? -1.418 3.793 14.201 1.00 87.38 129 GLU A N 1
ATOM 995 C CA . GLU A 1 129 ? -2.479 2.877 14.630 1.00 87.38 129 GLU A CA 1
ATOM 996 C C . GLU A 1 129 ? -2.920 1.877 13.551 1.00 87.38 129 GLU A C 1
ATOM 998 O O . GLU A 1 129 ? -3.772 1.030 13.825 1.00 87.38 129 GLU A O 1
ATOM 1003 N N . ILE A 1 130 ? -2.402 2.000 12.325 1.00 91.12 130 ILE A N 1
ATOM 1004 C CA . ILE A 1 130 ? -2.672 1.067 11.231 1.00 91.12 130 ILE A CA 1
ATOM 1005 C C . ILE A 1 130 ? -1.524 0.071 11.145 1.00 91.12 130 ILE A C 1
ATOM 1007 O O . ILE A 1 130 ? -0.374 0.449 10.914 1.00 91.12 130 ILE A O 1
ATOM 1011 N N . ASP A 1 131 ? -1.854 -1.210 11.256 1.00 91.25 131 ASP A N 1
ATOM 1012 C CA . ASP A 1 131 ? -0.942 -2.307 10.989 1.00 91.25 131 ASP A CA 1
ATOM 1013 C C . ASP A 1 131 ? -1.243 -2.996 9.656 1.00 91.25 131 ASP A C 1
ATOM 1015 O O . ASP A 1 131 ? -2.377 -2.981 9.174 1.00 91.25 131 ASP A O 1
ATOM 1019 N N . LEU A 1 132 ? -0.213 -3.612 9.070 1.00 93.88 132 LEU A N 1
ATOM 1020 C CA . LEU A 1 132 ? -0.297 -4.324 7.802 1.00 93.88 132 LEU A CA 1
ATOM 1021 C C . LEU A 1 132 ? 0.119 -5.785 7.963 1.00 93.88 132 LEU A C 1
ATOM 1023 O O . LEU A 1 132 ? 1.226 -6.084 8.427 1.00 93.88 132 LEU A O 1
ATOM 1027 N N . ALA A 1 133 ? -0.718 -6.690 7.463 1.00 93.38 133 ALA A N 1
ATOM 1028 C CA . ALA A 1 133 ? -0.321 -8.059 7.164 1.00 93.38 133 ALA A CA 1
ATOM 1029 C C . ALA A 1 133 ? -0.277 -8.236 5.645 1.00 93.38 133 ALA A C 1
ATOM 1031 O O . ALA A 1 133 ? -1.242 -7.962 4.938 1.00 93.38 133 ALA A O 1
ATOM 1032 N N . VAL A 1 134 ? 0.872 -8.668 5.125 1.00 94.94 134 VAL A N 1
ATOM 1033 C CA . VAL A 1 134 ? 1.103 -8.753 3.678 1.00 94.94 134 VAL A CA 1
ATOM 1034 C C . VAL A 1 134 ? 1.330 -10.198 3.300 1.00 94.94 134 VAL A C 1
ATOM 1036 O O . VAL A 1 134 ? 2.231 -10.843 3.832 1.00 94.94 134 VAL A O 1
ATOM 1039 N N . SER A 1 135 ? 0.540 -10.695 2.361 1.00 95.44 135 SER A N 1
ATOM 1040 C CA . SER A 1 135 ? 0.720 -12.002 1.746 1.00 95.44 135 SER A CA 1
ATOM 1041 C C . SER A 1 135 ? 1.115 -11.827 0.289 1.00 95.44 135 SER A C 1
ATOM 1043 O O . SER A 1 135 ? 0.474 -11.084 -0.446 1.00 95.44 135 SER A O 1
ATOM 1045 N N . VAL A 1 136 ? 2.163 -12.524 -0.139 1.00 94.19 136 VAL A N 1
ATOM 1046 C CA . VAL A 1 136 ? 2.624 -12.555 -1.533 1.00 94.19 136 VAL A CA 1
ATOM 1047 C C . VAL A 1 136 ? 2.605 -14.006 -1.986 1.00 94.19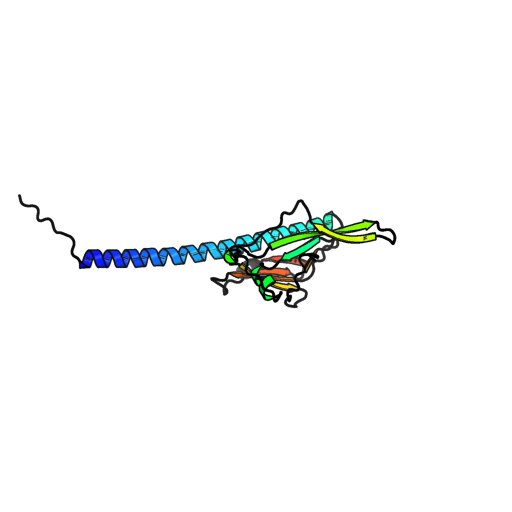 136 VAL A C 1
ATOM 1049 O O . VAL A 1 136 ? 3.131 -14.869 -1.283 1.00 94.19 1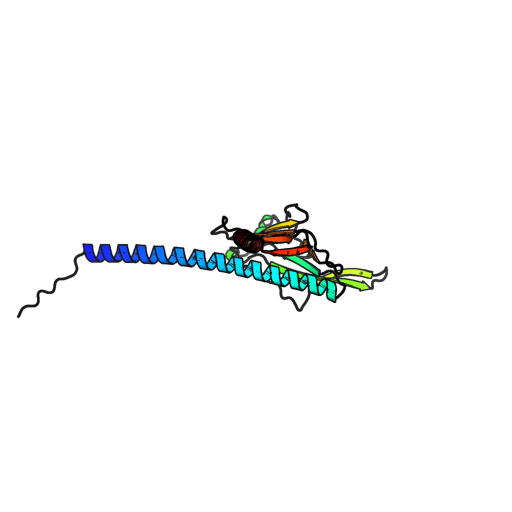36 VAL A O 1
ATOM 1052 N N . GLU A 1 137 ? 1.959 -14.291 -3.117 1.00 91.94 137 GLU A N 1
ATOM 1053 C CA . GLU A 1 137 ? 1.739 -15.664 -3.602 1.00 91.94 137 GLU A CA 1
ATOM 1054 C C . GLU A 1 137 ? 1.155 -16.592 -2.511 1.00 91.94 137 GLU A C 1
ATOM 1056 O O . GLU A 1 137 ? 1.651 -17.695 -2.279 1.00 91.94 137 GLU A O 1
ATOM 1061 N N . GLU A 1 138 ? 0.128 -16.120 -1.790 1.00 90.56 138 GLU A N 1
ATOM 1062 C CA . GLU A 1 138 ? -0.536 -16.826 -0.671 1.00 90.56 138 GLU A CA 1
ATOM 1063 C C . GLU A 1 138 ? 0.364 -17.120 0.545 1.00 90.56 138 GLU A C 1
ATOM 1065 O O . GLU A 1 138 ? 0.007 -17.893 1.440 1.00 90.56 138 GLU A O 1
ATOM 1070 N N . ARG A 1 139 ? 1.549 -16.510 0.613 1.00 93.31 139 ARG A N 1
ATOM 1071 C CA . ARG A 1 139 ? 2.479 -16.675 1.730 1.00 93.31 139 ARG A CA 1
ATOM 1072 C C . ARG A 1 139 ? 2.569 -15.386 2.517 1.00 93.31 139 ARG A C 1
ATOM 1074 O O . ARG A 1 139 ? 3.013 -14.371 1.986 1.00 93.31 139 ARG A O 1
ATOM 1081 N N . LEU A 1 140 ? 2.226 -15.463 3.801 1.00 91.69 140 LEU A N 1
ATOM 1082 C CA . LEU A 1 140 ? 2.429 -14.355 4.724 1.00 91.69 140 LEU A CA 1
ATOM 1083 C C . LEU A 1 140 ? 3.915 -13.976 4.749 1.00 91.69 140 LEU A C 1
ATOM 1085 O O . LEU A 1 140 ? 4.788 -14.819 4.991 1.00 91.69 140 LEU A O 1
ATOM 1089 N N . LEU A 1 141 ? 4.187 -12.708 4.473 1.00 88.69 141 LEU A N 1
ATOM 1090 C CA . LEU A 1 141 ? 5.523 -12.155 4.417 1.00 88.69 141 LEU A CA 1
ATOM 1091 C C . LEU A 1 141 ? 6.079 -12.033 5.835 1.00 88.69 141 LEU A C 1
ATOM 1093 O O . LEU A 1 141 ? 5.534 -11.338 6.690 1.00 88.69 141 LEU A O 1
ATOM 1097 N N . THR A 1 142 ? 7.208 -12.693 6.077 1.00 83.94 142 THR A N 1
ATOM 1098 C CA . THR A 1 142 ? 8.050 -12.401 7.235 1.00 83.94 142 THR A CA 1
ATOM 1099 C C . THR A 1 142 ? 9.016 -11.303 6.840 1.00 83.94 142 THR A C 1
ATOM 1101 O O . THR A 1 142 ? 9.814 -11.485 5.919 1.00 83.94 142 THR A O 1
ATOM 1104 N N . TRP A 1 143 ? 8.944 -10.174 7.526 1.00 76.50 143 TRP A N 1
ATOM 1105 C CA . TRP A 1 143 ? 9.814 -9.041 7.259 1.00 76.50 143 TRP A CA 1
ATOM 1106 C C . TRP A 1 143 ? 11.275 -9.434 7.503 1.00 76.50 143 TRP A C 1
ATOM 1108 O O . TRP A 1 143 ? 11.603 -9.982 8.547 1.00 76.50 143 TRP A O 1
ATOM 1118 N N . ASP A 1 144 ? 12.142 -9.186 6.525 1.00 69.75 144 ASP A N 1
ATOM 1119 C CA . ASP A 1 144 ? 13.605 -9.199 6.656 1.00 69.75 144 ASP A CA 1
ATOM 1120 C C . ASP A 1 144 ? 14.076 -7.839 6.139 1.00 69.75 144 ASP A C 1
ATOM 1122 O O . ASP A 1 144 ? 14.454 -7.670 4.978 1.00 69.75 144 ASP A O 1
ATOM 1126 N N . PHE A 1 145 ? 13.858 -6.814 6.966 1.00 65.56 145 PHE A N 1
ATOM 1127 C CA . PHE A 1 145 ? 14.057 -5.432 6.561 1.00 65.56 145 PHE A CA 1
ATOM 1128 C C . PHE A 1 145 ? 15.548 -5.106 6.480 1.00 65.56 145 PHE A C 1
ATOM 1130 O O . PHE A 1 145 ? 16.304 -5.279 7.434 1.00 65.56 145 PHE A O 1
ATOM 1137 N N . ARG A 1 146 ? 15.964 -4.593 5.321 1.00 69.50 146 ARG A N 1
ATOM 1138 C CA . ARG A 1 146 ? 17.336 -4.163 5.054 1.00 69.50 146 ARG A CA 1
ATOM 1139 C C . ARG A 1 146 ? 17.303 -2.698 4.624 1.00 69.50 146 ARG A C 1
ATOM 1141 O O . ARG A 1 146 ? 17.082 -2.425 3.444 1.00 69.50 146 ARG A O 1
ATOM 1148 N N . PRO A 1 147 ? 17.488 -1.736 5.549 1.00 65.25 147 PRO A N 1
ATOM 1149 C CA . PRO A 1 147 ? 17.352 -0.309 5.238 1.00 65.25 147 PRO A CA 1
ATOM 1150 C C . PRO A 1 147 ? 18.350 0.160 4.175 1.00 65.25 147 PRO A C 1
ATOM 1152 O O . PRO A 1 147 ? 18.082 1.102 3.434 1.00 65.25 147 PRO A O 1
ATOM 1155 N N . ASP A 1 148 ? 19.505 -0.501 4.090 1.00 69.25 148 ASP A N 1
ATOM 1156 C CA . ASP A 1 148 ? 20.543 -0.236 3.098 1.00 69.25 148 ASP A CA 1
ATOM 1157 C C . ASP A 1 148 ? 20.186 -0.755 1.696 1.00 69.25 148 ASP A C 1
ATOM 1159 O O . ASP A 1 148 ? 20.758 -0.297 0.703 1.00 69.25 148 ASP A O 1
ATOM 1163 N N . GLN A 1 149 ? 19.254 -1.707 1.609 1.00 71.50 149 GLN A N 1
ATOM 1164 C CA . GLN A 1 149 ? 18.850 -2.402 0.388 1.00 71.50 149 GLN A CA 1
ATOM 1165 C C . GLN A 1 149 ? 17.329 -2.618 0.376 1.00 71.50 149 GLN A C 1
ATOM 1167 O O . GLN A 1 149 ? 16.864 -3.748 0.514 1.00 71.50 149 GLN A O 1
ATOM 1172 N N . PRO A 1 150 ? 16.542 -1.543 0.203 1.00 77.81 150 PRO A N 1
ATOM 1173 C CA . PRO A 1 150 ? 15.105 -1.646 -0.030 1.00 77.81 150 PRO A CA 1
ATOM 1174 C C . PRO A 1 150 ? 14.842 -2.453 -1.308 1.00 77.81 150 PRO A C 1
ATOM 1176 O O . PRO A 1 150 ? 15.281 -2.075 -2.396 1.00 77.81 150 PRO A O 1
ATOM 1179 N N . ILE A 1 151 ? 14.138 -3.573 -1.175 1.00 84.88 151 ILE A N 1
ATOM 1180 C CA . ILE A 1 151 ? 13.724 -4.414 -2.299 1.00 84.88 151 ILE A CA 1
ATOM 1181 C C . ILE A 1 151 ? 12.196 -4.372 -2.355 1.00 84.88 151 ILE A C 1
ATOM 1183 O O . ILE A 1 151 ? 11.560 -4.532 -1.309 1.00 84.88 151 ILE A O 1
ATOM 1187 N N . PRO A 1 152 ? 11.593 -4.153 -3.536 1.00 92.75 152 PRO A N 1
ATOM 1188 C CA . PRO A 1 152 ? 10.150 -4.243 -3.677 1.00 92.75 152 PRO A CA 1
ATOM 1189 C C . PRO A 1 152 ? 9.619 -5.614 -3.269 1.00 92.75 152 PRO A C 1
ATOM 1191 O O . PRO A 1 152 ? 10.168 -6.642 -3.667 1.00 92.75 152 PRO A O 1
ATOM 1194 N N . VAL A 1 153 ? 8.540 -5.615 -2.491 1.00 92.25 153 VAL A N 1
ATOM 1195 C CA . VAL A 1 153 ? 7.847 -6.839 -2.060 1.00 92.25 153 VAL A CA 1
ATOM 1196 C C . VAL A 1 153 ? 6.770 -7.261 -3.058 1.00 92.25 153 VAL A C 1
ATOM 1198 O O . VAL A 1 153 ? 6.434 -8.437 -3.143 1.00 92.25 153 VAL A O 1
ATOM 1201 N N . ILE A 1 154 ? 6.266 -6.303 -3.837 1.00 95.12 154 ILE A N 1
ATOM 1202 C CA . ILE A 1 154 ? 5.271 -6.482 -4.896 1.00 95.12 154 ILE A CA 1
ATOM 1203 C C . ILE A 1 154 ? 5.807 -5.790 -6.149 1.00 95.12 154 ILE A C 1
ATOM 1205 O O . ILE A 1 154 ? 6.324 -4.672 -6.057 1.00 95.12 154 ILE A O 1
ATOM 1209 N N . ALA A 1 155 ? 5.685 -6.437 -7.308 1.00 95.62 155 ALA A N 1
ATOM 1210 C CA . ALA A 1 155 ? 6.092 -5.884 -8.593 1.00 95.62 155 ALA A CA 1
ATOM 1211 C C . ALA A 1 155 ? 4.928 -5.843 -9.595 1.00 95.62 155 ALA A C 1
ATOM 1213 O O . ALA A 1 155 ? 4.087 -6.739 -9.655 1.00 95.62 155 ALA A O 1
ATOM 1214 N N . PHE A 1 156 ? 4.933 -4.794 -10.407 1.00 96.56 156 PHE A N 1
ATOM 1215 C CA . PHE A 1 156 ? 4.020 -4.523 -11.506 1.00 96.56 156 PHE A CA 1
ATOM 1216 C C . PHE A 1 156 ? 4.838 -4.557 -12.794 1.00 96.56 156 PHE A C 1
ATOM 1218 O O . PHE A 1 156 ? 5.823 -3.824 -12.938 1.00 96.56 156 PHE A O 1
ATOM 1225 N N . TYR A 1 157 ? 4.472 -5.442 -13.714 1.00 95.94 157 TYR A N 1
ATOM 1226 C CA . TYR A 1 157 ? 5.259 -5.733 -14.903 1.00 95.94 157 TYR A CA 1
ATOM 1227 C C . TYR A 1 157 ? 4.690 -5.042 -16.149 1.00 95.94 157 TYR A C 1
ATOM 1229 O O . TYR A 1 157 ? 3.474 -4.904 -16.287 1.00 95.94 157 TYR A O 1
ATOM 1237 N N . PRO A 1 158 ? 5.545 -4.685 -17.125 1.00 95.81 158 PRO A N 1
ATOM 1238 C CA . PRO A 1 158 ? 5.116 -4.025 -18.361 1.00 95.81 158 PRO A CA 1
ATOM 1239 C C . PRO A 1 158 ? 4.092 -4.786 -19.208 1.00 95.81 158 PRO A C 1
ATOM 1241 O O . PRO A 1 158 ? 3.424 -4.190 -20.049 1.00 95.81 158 PRO A O 1
ATOM 1244 N N . GLU A 1 159 ? 3.982 -6.102 -19.022 1.00 93.94 159 GLU A N 1
ATOM 1245 C CA . GLU A 1 159 ? 3.006 -6.939 -19.728 1.00 93.94 159 GLU A CA 1
ATOM 1246 C C . GLU A 1 159 ? 1.589 -6.836 -19.132 1.00 93.94 159 GLU A C 1
ATOM 1248 O O . GLU A 1 159 ? 0.653 -7.416 -19.679 1.00 93.94 159 GLU A O 1
ATOM 1253 N N . GLY A 1 160 ? 1.422 -6.084 -18.038 1.00 91.50 160 GLY A N 1
ATOM 1254 C CA . GLY A 1 160 ? 0.179 -5.996 -17.269 1.00 91.50 160 GLY A CA 1
ATOM 1255 C C . GLY A 1 160 ? 0.048 -7.083 -16.200 1.00 91.50 160 GLY A C 1
ATOM 1256 O O . GLY A 1 160 ? -0.973 -7.158 -15.527 1.00 91.50 160 GLY A O 1
ATOM 1257 N N . GLU A 1 161 ? 1.069 -7.926 -16.031 1.00 94.25 161 GLU A N 1
ATOM 1258 C CA . GLU A 1 161 ? 1.146 -8.871 -14.919 1.00 94.25 161 GLU A CA 1
ATOM 1259 C C . GLU A 1 161 ? 1.476 -8.127 -13.617 1.00 94.25 161 GLU A C 1
ATOM 1261 O O . GLU A 1 161 ? 2.298 -7.210 -13.596 1.00 94.25 161 GLU A O 1
ATOM 1266 N N . VAL A 1 162 ? 0.861 -8.551 -12.518 1.00 95.19 162 VAL A N 1
ATOM 1267 C CA . VAL A 1 162 ? 1.127 -8.047 -11.168 1.00 95.19 162 VAL A CA 1
ATOM 1268 C C . VAL A 1 162 ? 1.431 -9.244 -10.281 1.00 95.19 162 VAL A C 1
ATOM 1270 O O . VAL A 1 162 ? 0.754 -10.268 -10.380 1.00 95.19 162 VAL A O 1
ATOM 1273 N N . THR A 1 163 ? 2.445 -9.137 -9.419 1.00 94.19 163 THR A N 1
ATOM 1274 C CA . THR A 1 163 ? 2.712 -10.162 -8.401 1.00 94.19 163 THR A CA 1
ATOM 1275 C C . THR A 1 163 ? 1.442 -10.386 -7.572 1.00 94.19 163 THR A C 1
ATOM 1277 O O . THR A 1 163 ? 0.953 -9.419 -6.999 1.00 94.19 163 THR A O 1
ATOM 1280 N N . PRO A 1 164 ? 0.895 -11.610 -7.458 1.00 95.69 164 PRO A N 1
ATOM 1281 C CA . PRO A 1 164 ? -0.289 -11.838 -6.637 1.00 95.69 164 PRO A CA 1
ATOM 1282 C C . PRO A 1 164 ? -0.025 -11.473 -5.176 1.00 95.69 164 PRO A C 1
ATOM 1284 O O . PRO A 1 164 ? 0.906 -12.004 -4.560 1.00 95.69 164 PRO A O 1
ATOM 1287 N N . PHE A 1 165 ? -0.847 -10.584 -4.622 1.00 96.31 165 PHE A N 1
ATOM 1288 C CA . PHE A 1 165 ? -0.721 -10.136 -3.242 1.00 96.31 165 PHE A CA 1
ATOM 1289 C C . PHE A 1 165 ? -2.079 -9.912 -2.571 1.00 96.31 165 PHE A C 1
ATOM 1291 O O . PHE A 1 165 ? -3.091 -9.678 -3.233 1.00 96.31 165 PHE A O 1
ATOM 1298 N N . GLU A 1 166 ? -2.058 -9.949 -1.242 1.00 97.31 166 GLU A N 1
ATOM 1299 C CA . GLU A 1 166 ? -3.116 -9.466 -0.358 1.00 97.31 166 GLU A CA 1
ATOM 1300 C C . GLU A 1 166 ? -2.457 -8.612 0.731 1.00 97.31 166 GLU A C 1
ATOM 1302 O O . GLU A 1 166 ? -1.507 -9.055 1.379 1.00 97.31 166 GLU A O 1
ATOM 1307 N N . ILE A 1 167 ? -2.918 -7.374 0.891 1.00 97.56 167 ILE A N 1
ATOM 1308 C CA . ILE A 1 167 ? -2.522 -6.487 1.988 1.00 97.56 167 ILE A CA 1
ATOM 1309 C C . ILE A 1 167 ? -3.753 -6.291 2.860 1.00 97.56 167 ILE A C 1
ATOM 1311 O O . ILE A 1 167 ? -4.721 -5.673 2.422 1.00 97.56 167 ILE A O 1
ATOM 1315 N N . GLU A 1 168 ? -3.699 -6.815 4.076 1.00 97.00 168 GLU A N 1
ATOM 1316 C CA . GLU A 1 168 ? -4.670 -6.568 5.135 1.00 97.00 168 GLU A CA 1
ATOM 1317 C C . GLU A 1 168 ? -4.241 -5.328 5.925 1.00 97.00 168 GLU A C 1
ATOM 1319 O O . GLU A 1 168 ? -3.082 -5.214 6.326 1.00 97.00 168 GLU A O 1
ATOM 1324 N N . PHE A 1 169 ? -5.181 -4.414 6.138 1.00 96.38 169 PHE A N 1
ATOM 1325 C CA . PHE A 1 169 ? -5.062 -3.209 6.944 1.00 96.38 169 PHE A CA 1
ATOM 1326 C C . PHE A 1 169 ? -5.902 -3.386 8.199 1.00 96.38 169 PHE A C 1
ATOM 1328 O O . PHE A 1 169 ? -7.125 -3.517 8.113 1.00 96.38 169 PHE A O 1
ATOM 1335 N N . THR A 1 170 ? -5.254 -3.316 9.353 1.00 92.75 170 THR A N 1
ATOM 1336 C CA . THR A 1 170 ? -5.897 -3.508 10.652 1.00 92.75 170 THR A CA 1
ATOM 1337 C C . THR A 1 170 ? -5.700 -2.261 11.495 1.00 92.75 170 THR A C 1
ATOM 1339 O O . THR A 1 170 ? -4.587 -1.758 11.605 1.00 92.75 170 THR A O 1
ATOM 1342 N N . TYR A 1 171 ? -6.778 -1.744 12.086 1.00 89.56 171 TYR A N 1
ATOM 1343 C CA . TYR A 1 171 ? -6.703 -0.619 13.014 1.00 89.56 171 TYR A CA 1
ATOM 1344 C C . TYR A 1 171 ? -6.641 -1.127 14.450 1.00 89.56 171 TYR A C 1
ATOM 1346 O O . TYR A 1 171 ? -7.530 -1.856 14.887 1.00 89.56 171 TYR A O 1
ATOM 1354 N N . ASP A 1 172 ? -5.643 -0.703 15.219 1.00 84.62 172 ASP A N 1
ATOM 1355 C CA . ASP A 1 172 ? -5.385 -1.233 16.565 1.00 84.62 172 ASP A CA 1
ATOM 1356 C C . ASP A 1 172 ? -6.582 -1.117 17.524 1.00 84.62 172 ASP A C 1
ATOM 1358 O O . ASP A 1 172 ? -6.756 -1.943 18.425 1.00 84.62 172 ASP A O 1
ATOM 1362 N N . LYS A 1 173 ? -7.421 -0.083 17.362 1.00 81.12 173 LYS A N 1
ATOM 1363 C CA . LYS A 1 173 ? -8.593 0.136 18.231 1.00 81.12 173 LYS A CA 1
ATOM 1364 C C . LYS A 1 173 ? -9.847 -0.598 17.749 1.00 81.12 173 LYS A C 1
ATOM 1366 O O . LYS A 1 173 ? -10.797 -0.687 18.527 1.00 81.12 173 LYS A O 1
ATOM 1371 N N . ASP A 1 174 ? -9.853 -1.098 16.514 1.00 84.06 174 ASP A N 1
ATOM 1372 C CA . ASP A 1 174 ? -10.955 -1.869 15.932 1.00 84.06 174 ASP A CA 1
ATOM 1373 C C . ASP A 1 174 ? -10.438 -2.928 14.934 1.00 84.06 174 ASP A C 1
ATOM 1375 O O . ASP A 1 174 ? -10.527 -2.767 13.716 1.00 84.06 174 ASP A O 1
ATOM 1379 N N . PRO A 1 175 ? -9.845 -4.025 15.434 1.00 81.94 175 PRO A N 1
ATOM 1380 C CA . PRO A 1 175 ? -9.239 -5.032 14.569 1.00 81.94 175 PRO A CA 1
ATOM 1381 C C . PRO A 1 175 ? -10.266 -5.890 13.814 1.00 81.94 175 PRO A C 1
ATOM 1383 O O . PRO A 1 175 ? -9.908 -6.584 12.868 1.00 81.94 175 PRO A O 1
ATOM 1386 N N . GLU A 1 176 ? -11.542 -5.867 14.213 1.00 85.06 176 GLU A N 1
ATOM 1387 C CA . GLU A 1 176 ? -12.605 -6.648 13.563 1.00 85.06 176 GLU A CA 1
ATOM 1388 C C . GLU A 1 176 ? -13.042 -6.028 12.223 1.00 85.06 176 GLU A C 1
ATOM 1390 O O . GLU A 1 176 ? -13.715 -6.687 11.430 1.00 85.06 176 GLU A O 1
ATOM 1395 N N . THR A 1 177 ? -12.656 -4.778 11.949 1.00 86.94 177 THR A N 1
ATOM 1396 C CA . THR A 1 177 ? -12.978 -4.050 10.712 1.00 86.94 177 THR A CA 1
ATOM 1397 C C . THR A 1 177 ? -11.810 -4.022 9.726 1.00 86.94 177 THR A C 1
ATOM 1399 O O . THR A 1 177 ? -11.632 -3.034 9.009 1.00 86.94 177 THR A O 1
ATOM 1402 N N . ALA A 1 178 ? -11.000 -5.085 9.693 1.00 93.00 178 ALA A N 1
ATOM 1403 C CA . ALA A 1 178 ? -9.870 -5.195 8.777 1.00 93.00 178 ALA A CA 1
ATOM 1404 C C . ALA A 1 178 ? -10.305 -5.013 7.311 1.00 93.00 178 ALA A C 1
ATOM 1406 O O . ALA A 1 178 ? -11.361 -5.494 6.893 1.00 93.00 178 ALA A O 1
ATOM 1407 N N . GLN A 1 179 ? -9.490 -4.296 6.541 1.00 95.88 179 GLN A N 1
ATOM 1408 C CA . GLN A 1 179 ? -9.730 -3.997 5.127 1.00 95.88 179 GLN A CA 1
ATOM 1409 C C . GLN A 1 179 ? -8.644 -4.633 4.267 1.00 95.88 179 GLN A C 1
ATOM 1411 O O . GLN A 1 179 ? -7.499 -4.719 4.701 1.00 95.88 179 GLN A O 1
ATOM 1416 N N . HIS A 1 180 ? -8.962 -5.035 3.039 1.00 97.44 180 HIS A N 1
ATOM 1417 C CA . HIS A 1 180 ? -8.022 -5.753 2.184 1.00 97.44 180 HIS A CA 1
ATOM 1418 C C . HIS A 1 180 ? -7.888 -5.123 0.798 1.00 97.44 180 HIS A C 1
ATOM 1420 O O . HIS A 1 180 ? -8.876 -4.820 0.124 1.00 97.44 180 HIS A O 1
ATOM 1426 N N . ILE A 1 181 ? -6.642 -5.017 0.336 1.00 98.06 181 ILE A N 1
ATOM 1427 C CA . ILE A 1 181 ? -6.310 -4.809 -1.076 1.00 98.06 181 ILE A CA 1
ATOM 1428 C C . ILE A 1 181 ? -5.825 -6.136 -1.643 1.00 98.06 181 ILE A C 1
ATOM 1430 O O . ILE A 1 181 ? -4.883 -6.726 -1.113 1.00 98.06 181 ILE A O 1
ATOM 1434 N N . VAL A 1 182 ? -6.445 -6.586 -2.730 1.00 97.50 182 VAL A N 1
ATOM 1435 C CA . VAL A 1 182 ? -6.120 -7.852 -3.395 1.00 97.50 182 VAL A CA 1
ATOM 1436 C C . VAL A 1 182 ? -5.917 -7.652 -4.889 1.00 97.50 182 VAL A C 1
ATOM 1438 O O . VAL A 1 182 ? -6.456 -6.719 -5.481 1.00 97.50 182 VAL A O 1
ATOM 1441 N N . VAL A 1 183 ? -5.172 -8.563 -5.510 1.00 95.31 183 VAL A N 1
ATOM 1442 C CA . VAL A 1 183 ? -5.178 -8.724 -6.969 1.00 95.31 183 VAL A CA 1
ATOM 1443 C C . VAL A 1 183 ? -6.218 -9.779 -7.328 1.00 95.31 183 VAL A C 1
ATOM 1445 O O . VAL A 1 183 ? -6.117 -10.932 -6.903 1.00 95.31 183 VAL A O 1
ATOM 1448 N N . ASN A 1 184 ? -7.232 -9.396 -8.099 1.00 92.38 184 ASN A N 1
ATOM 1449 C CA . ASN A 1 184 ? -8.279 -10.319 -8.519 1.00 92.38 184 ASN A CA 1
ATOM 1450 C C . ASN A 1 184 ? -7.801 -11.246 -9.658 1.00 92.38 184 ASN A C 1
ATOM 1452 O O . ASN A 1 184 ? -6.690 -11.134 -10.179 1.00 92.38 184 ASN A O 1
ATOM 1456 N N . ILE A 1 185 ? -8.656 -12.181 -10.084 1.00 87.06 185 ILE A N 1
ATOM 1457 C CA . ILE A 1 185 ? -8.297 -13.178 -11.111 1.00 87.06 185 ILE A CA 1
ATOM 1458 C C . ILE A 1 185 ? -8.007 -12.583 -12.500 1.00 87.06 185 ILE A C 1
ATOM 1460 O O . ILE A 1 185 ? -7.506 -13.293 -13.372 1.00 87.06 185 ILE A O 1
ATOM 1464 N N . TRP A 1 186 ? -8.346 -11.313 -12.724 1.00 89.44 186 TRP A N 1
ATOM 1465 C CA . TRP A 1 186 ? -8.078 -10.583 -13.961 1.00 89.44 186 TRP A CA 1
ATOM 1466 C C . TRP A 1 186 ? -6.811 -9.724 -13.877 1.00 89.44 186 TRP A C 1
ATOM 1468 O O . TRP A 1 186 ? -6.453 -9.093 -14.868 1.00 89.44 186 TRP A O 1
ATOM 1478 N N . GLY A 1 187 ? -6.112 -9.737 -12.738 1.00 87.50 187 GLY A N 1
ATOM 1479 C CA . GLY A 1 187 ? -4.923 -8.917 -12.507 1.00 87.50 187 GLY A CA 1
ATOM 1480 C C . GLY A 1 187 ? -5.240 -7.483 -12.082 1.00 87.50 187 GLY A C 1
ATOM 1481 O O . GLY A 1 187 ? -4.333 -6.657 -12.030 1.00 87.50 187 GLY A O 1
ATOM 1482 N N . GLU A 1 188 ? -6.503 -7.171 -11.788 1.00 92.38 188 GLU A N 1
ATOM 1483 C CA . GLU A 1 188 ? -6.903 -5.845 -11.319 1.00 92.38 188 GLU A CA 1
ATOM 1484 C C . GLU A 1 188 ? -6.719 -5.756 -9.804 1.00 92.38 188 GLU A C 1
ATOM 1486 O O . GLU A 1 188 ? -6.987 -6.714 -9.072 1.00 92.38 188 GLU A O 1
ATOM 1491 N N . ILE A 1 189 ? -6.259 -4.598 -9.338 1.00 96.25 189 ILE A N 1
ATOM 1492 C CA . ILE A 1 189 ? -6.100 -4.314 -7.913 1.00 96.25 189 ILE A CA 1
ATOM 1493 C C . ILE A 1 189 ? -7.447 -3.816 -7.396 1.00 96.25 189 ILE A C 1
ATOM 1495 O O . ILE A 1 189 ? -7.983 -2.844 -7.919 1.00 96.25 189 ILE A O 1
ATOM 1499 N N . GLU A 1 190 ? -8.008 -4.471 -6.382 1.00 95.94 190 GLU A N 1
ATOM 1500 C CA . GLU A 1 190 ? -9.312 -4.107 -5.831 1.00 95.94 190 GLU A CA 1
ATOM 1501 C C . GLU A 1 190 ? -9.291 -4.004 -4.306 1.00 95.94 190 GLU A C 1
ATOM 1503 O O . GLU A 1 190 ? -8.636 -4.781 -3.609 1.00 95.94 190 GLU A O 1
ATOM 1508 N N . TRP A 1 191 ? -10.068 -3.050 -3.789 1.00 97.06 191 TRP A N 1
ATOM 1509 C CA . TRP A 1 191 ? -10.475 -3.046 -2.390 1.00 97.06 191 TRP A CA 1
ATOM 1510 C C . TRP A 1 191 ? -11.588 -4.080 -2.207 1.00 97.06 191 TRP A C 1
ATOM 1512 O O . TRP A 1 191 ? -12.724 -3.875 -2.649 1.00 97.06 191 TRP A O 1
ATOM 1522 N N . LYS A 1 192 ? -11.241 -5.193 -1.562 1.00 95.81 192 LYS A N 1
ATOM 1523 C CA . LYS A 1 192 ? -12.059 -6.403 -1.437 1.00 95.81 192 LYS A CA 1
ATOM 1524 C C . LYS A 1 192 ? -13.430 -6.137 -0.817 1.00 95.81 192 LYS A C 1
ATOM 1526 O O . LYS A 1 192 ? -14.441 -6.440 -1.442 1.00 95.81 192 LYS A O 1
ATOM 1531 N N . GLU A 1 193 ? -13.488 -5.501 0.354 1.00 94.25 193 GLU A N 1
ATOM 1532 C CA . GLU A 1 193 ? -14.748 -5.261 1.077 1.00 94.25 193 GLU A CA 1
ATOM 1533 C C . GLU A 1 193 ? -15.699 -4.382 0.260 1.00 94.25 193 GLU A C 1
ATOM 1535 O O . GLU A 1 193 ? -16.899 -4.642 0.188 1.00 94.25 193 GLU A O 1
ATOM 1540 N N . LYS A 1 194 ? -15.164 -3.362 -0.419 1.00 91.25 194 LYS A N 1
ATOM 1541 C CA . LYS A 1 194 ? -15.959 -2.491 -1.290 1.00 91.25 194 LYS A CA 1
ATOM 1542 C C . LYS A 1 194 ? -16.446 -3.221 -2.543 1.00 91.25 194 LYS A C 1
ATOM 1544 O O . LYS A 1 194 ? -17.563 -2.972 -2.997 1.00 91.25 194 LYS A O 1
ATOM 1549 N N . ALA A 1 195 ? -15.625 -4.097 -3.119 1.00 88.75 195 ALA A N 1
ATOM 1550 C CA . ALA A 1 195 ? -16.005 -4.906 -4.272 1.00 88.75 195 ALA A CA 1
ATOM 1551 C C . ALA A 1 195 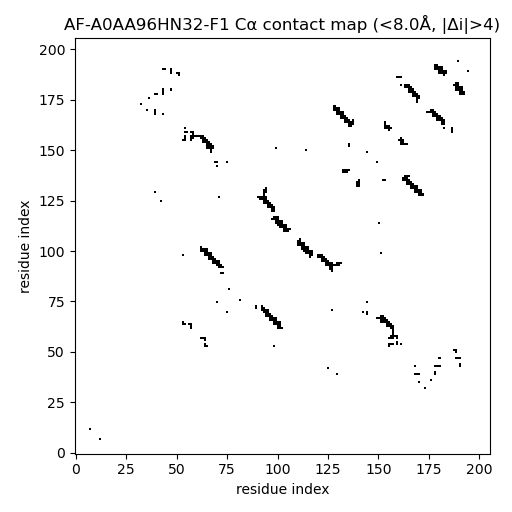? -17.108 -5.917 -3.916 1.00 88.75 195 ALA A C 1
ATOM 1553 O O . ALA A 1 195 ? -18.062 -6.061 -4.680 1.00 88.75 195 ALA A O 1
ATOM 1554 N N . ASP A 1 196 ? -17.019 -6.561 -2.753 1.00 87.56 196 ASP A N 1
ATOM 1555 C CA . ASP A 1 196 ? -17.998 -7.552 -2.302 1.00 87.56 196 ASP A CA 1
ATOM 1556 C C . ASP A 1 196 ? -19.371 -6.925 -2.019 1.00 87.56 196 ASP A C 1
ATOM 1558 O O . ASP A 1 196 ? -20.382 -7.448 -2.487 1.00 87.56 196 ASP A O 1
ATOM 1562 N N . VAL A 1 197 ? -19.420 -5.745 -1.387 1.00 84.00 197 VAL A N 1
ATOM 1563 C CA . VAL A 1 197 ? -20.679 -4.994 -1.201 1.00 84.00 197 VAL A CA 1
ATOM 1564 C C . VAL A 1 197 ? -21.351 -4.677 -2.542 1.00 84.00 197 VAL A C 1
ATOM 1566 O O . VAL A 1 197 ? -22.556 -4.870 -2.695 1.00 84.00 197 VAL A O 1
ATOM 1569 N N . ASN A 1 198 ? -20.580 -4.237 -3.542 1.00 78.69 198 ASN A N 1
ATOM 1570 C CA . ASN A 1 198 ? -21.130 -3.939 -4.868 1.00 78.69 198 ASN A CA 1
ATOM 1571 C C . ASN A 1 198 ? -21.664 -5.198 -5.579 1.00 78.69 198 ASN A C 1
ATOM 1573 O O . ASN A 1 198 ? -22.664 -5.121 -6.292 1.00 78.69 198 ASN A O 1
ATOM 1577 N N . ARG A 1 199 ? -21.012 -6.356 -5.397 1.00 81.75 199 ARG A N 1
ATOM 1578 C CA . ARG A 1 199 ? -21.449 -7.638 -5.980 1.00 81.75 199 ARG A CA 1
ATOM 1579 C C . ARG A 1 199 ? -22.773 -8.113 -5.371 1.00 81.75 199 ARG A C 1
ATOM 1581 O O . ARG A 1 199 ? -23.648 -8.556 -6.115 1.00 81.75 199 ARG A O 1
ATOM 1588 N N . ASP A 1 200 ? -22.932 -7.982 -4.054 1.00 79.19 200 ASP A N 1
ATOM 1589 C CA . ASP A 1 200 ? -24.167 -8.345 -3.348 1.00 79.19 200 ASP A CA 1
ATOM 1590 C C . ASP A 1 200 ? -25.363 -7.479 -3.790 1.00 79.19 200 ASP A C 1
ATOM 1592 O O . ASP A 1 200 ? -26.468 -7.997 -3.993 1.00 79.19 200 ASP A O 1
ATOM 1596 N N . ASP A 1 201 ? -25.143 -6.177 -4.003 1.00 73.69 201 ASP A N 1
ATOM 1597 C CA . ASP A 1 201 ? -26.169 -5.266 -4.523 1.00 73.69 201 ASP A CA 1
ATOM 1598 C C . ASP A 1 201 ? -26.609 -5.660 -5.947 1.00 73.69 201 ASP A C 1
ATOM 1600 O O . ASP A 1 201 ? -27.809 -5.723 -6.229 1.00 73.69 201 ASP A O 1
ATOM 1604 N N . ASP A 1 202 ? -25.670 -5.989 -6.842 1.00 73.94 202 ASP A N 1
ATOM 1605 C CA . ASP A 1 202 ? -25.960 -6.380 -8.231 1.00 73.94 202 ASP A CA 1
ATOM 1606 C C . ASP A 1 202 ? -26.764 -7.689 -8.347 1.00 73.94 202 ASP A C 1
ATOM 1608 O O . ASP A 1 202 ? -27.555 -7.862 -9.285 1.00 73.94 202 ASP A O 1
ATOM 1612 N N . ASP A 1 203 ? -26.588 -8.620 -7.408 1.00 70.75 203 ASP A N 1
ATOM 1613 C CA . ASP A 1 203 ? -27.346 -9.873 -7.365 1.00 70.75 203 ASP A CA 1
ATOM 1614 C C . ASP A 1 203 ? -28.752 -9.702 -6.768 1.00 70.75 203 ASP A C 1
ATOM 1616 O O . ASP A 1 203 ? -29.654 -10.472 -7.103 1.00 70.75 203 ASP A O 1
ATOM 1620 N N . PHE A 1 204 ? -28.995 -8.654 -5.973 1.00 62.69 204 PHE A N 1
ATOM 1621 C CA . PHE A 1 204 ? -30.326 -8.327 -5.448 1.00 62.69 204 PHE A CA 1
ATOM 1622 C C . PHE A 1 204 ? -31.292 -7.784 -6.521 1.00 62.69 204 PHE A C 1
ATOM 1624 O O . PHE A 1 204 ? -32.514 -7.867 -6.365 1.00 62.69 204 PHE A O 1
ATOM 1631 N N . PHE A 1 205 ? -30.769 -7.234 -7.621 1.00 62.59 205 PHE A N 1
ATOM 1632 C CA . PHE A 1 205 ? -31.566 -6.676 -8.723 1.00 62.59 205 PHE A CA 1
ATOM 1633 C C . PHE A 1 205 ? -31.836 -7.655 -9.884 1.00 62.59 205 PHE A C 1
ATOM 1635 O O . PHE A 1 205 ? -32.440 -7.247 -10.884 1.00 62.59 205 PHE A O 1
ATOM 1642 N N . LYS A 1 206 ? -31.430 -8.927 -9.769 1.00 51.12 206 LYS A N 1
ATOM 1643 C CA . LYS A 1 206 ? -31.710 -9.998 -10.748 1.00 51.12 206 LYS A CA 1
ATOM 1644 C C . LYS A 1 206 ? -32.871 -10.892 -10.314 1.00 51.12 206 LYS A C 1
ATOM 1646 O O . LYS A 1 206 ? -33.627 -11.315 -11.221 1.00 51.12 206 LYS A O 1
#

Mean predicted aligned error: 11.31 Å

Secondary structure (DSSP, 8-state):
------PPPHHHHHHHHHHHHHHHHHHHHHHHHHHHHHHHHHHHHHHHHHHHHHHHHHHHHSS-EEEEEE--HHHHHTTS---------GGG---EEEEEEEEEEEETTEEEEEEEE-TTS--EEPPTTEEEEEEETTEEPPP---TTS---SEEE-TTS-B--EEEEEEETTEEEEEEEEEE-TTS-EEEHHHHHHHHHHHHHT-

Solvent-accessible surface area (backbone atoms only — not comparable to full-atom values): 11966 Å² total; per-residue (Å²): 138,84,84,79,81,81,73,86,50,74,67,55,57,51,50,51,52,51,52,50,50,50,52,53,58,54,50,54,58,57,52,58,54,60,52,48,59,48,52,52,50,52,52,52,52,49,53,50,55,52,49,54,50,38,36,52,47,4,42,74,71,65,32,38,23,23,42,32,77,40,78,23,62,67,66,52,54,74,71,46,93,71,97,68,90,68,94,64,73,66,81,76,44,21,36,35,39,38,45,28,34,51,43,78,42,85,47,102,90,46,72,43,77,42,79,43,76,39,85,90,49,72,70,44,74,46,63,48,58,47,45,77,51,46,24,46,76,90,37,74,64,76,86,80,86,42,92,93,60,82,62,57,78,39,46,21,30,40,88,59,52,51,58,54,38,37,39,39,42,30,36,76,93,48,61,89,70,54,44,40,43,34,51,47,101,85,54,48,80,39,53,47,67,66,52,51,55,55,53,54,56,61,61,74,78,109

Radius of gyration: 25.23 Å; Cα contacts (8 Å, |Δi|>4): 293; chains: 1; bounding box: 75×58×69 Å

pLDDT: mean 83.05, std 14.61, range [44.59, 98.06]

Foldseek 3Di:
DDDPPPDDDPVRVVVVVVVVVVVVVVVVVVVVVVVQLVQLVVVLVVVQVVVVVQLVCQQVVQWKKFKFKDAWVVVVCVVDPDDDDDPDPSQATGMKMFMWTWDFDQDPVGTDTDTDGDPVTDIDTGRRQKDKFKDFPNRTDDDPDDVVHGDGPKMRHNVLATGWMKIWIAGNVGRVPIWIWGQDPVRRTDGVVVVVVVVVVVVVVD

Nearest PDB structures (foldseek):
  4dq9-assembly3_B  TM=7.255E-01  e=2.053E-04  Vibrio cholerae
  7url-assembly2_B  TM=3.236E-01  e=1.209E+00  Mus musculus
  5k70-assembly4_D  TM=2.804E-01  e=5.234E+00  Mus musculus
  6e4x-assembly1_Z  TM=2.618E-01  e=6.558E+00  Homo sapiens

Sequence (206 aa):
MNSKNRGFTLIEILVVLVIVGIAVGGASAMISVGDSEQEVAEQVNALTAYSEHAAEMAVITGEPIGLVLMPPKWRQEEMEEAEEKREFNLDDLGWEYRWMKETGVAGANGTMRRWVDIEEMEPVVMPPEIDLAVSVEERLLTWDFRPDQPIPVIAFYPEGEVTPFEIEFTYDKDPETAQHIVVNIWGEIEWKEKADVNRDDDDFFK